Protein AF-A0A535FUL0-F1 (afdb_monomer)

Foldseek 3Di:
DQQLLVQQQVVLVVVLVVCLQPPDLVVLVVVQVVSQVVVLCCCCCPVVVVPDDPVVQCVQFQCDQAPVRDGAGHDQNRGRDGSNVRHRDHDDAPPVGDPDPVPDPDDDPPPPPPPPPPPDRHPSPDPPDLLVVLLVSCCRPVNQAAPPVRDHDPSVQWDWDFQDDVVNVGDSHNVRIGIHGPVRLVPDPCRPDDDDD

Solvent-accessible surface area (backbone atoms only — not comparable to full-atom values): 12040 Å² total; per-residue (Å²): 110,64,66,54,46,53,46,51,32,52,53,42,52,49,53,37,58,71,49,20,61,52,96,46,68,69,59,33,49,53,49,38,52,50,53,50,49,53,51,48,52,43,48,42,48,71,73,48,67,58,76,64,54,72,65,62,51,40,66,71,27,39,67,36,59,46,101,84,67,46,71,35,52,29,57,76,88,49,59,63,66,53,38,70,75,55,72,75,43,83,78,77,79,53,95,86,54,76,76,59,83,88,73,52,97,81,67,80,80,75,76,67,76,76,71,68,80,63,92,86,78,83,58,87,69,64,94,63,52,59,49,59,58,28,44,53,51,45,41,54,70,68,41,46,39,21,72,80,82,65,47,78,56,57,70,85,58,46,44,71,43,59,74,50,48,63,91,81,67,36,60,62,43,60,91,31,44,44,42,24,34,62,76,62,43,64,72,40,94,73,49,90,69,70,81,84,127

Nearest PDB structures (foldseek):
  4h9d-assembly1_A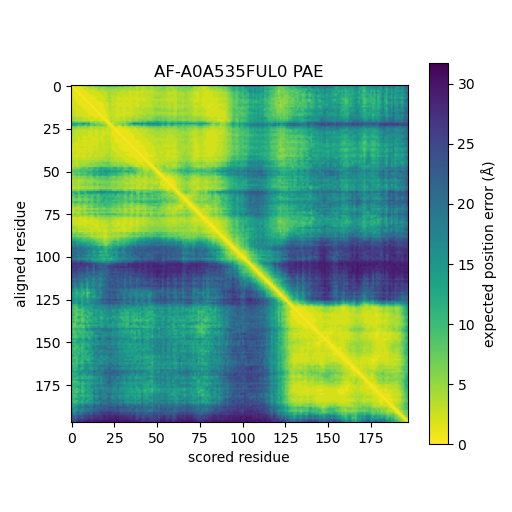  TM=7.218E-01  e=9.445E-03  Geobacter metallireducens GS-15
  4h9d-assembly1_C  TM=7.599E-01  e=3.322E-02  Geobacter metallireducens GS-15
  4h9d-assembly1_B  TM=7.088E-01  e=4.012E-02  Geobacter metallireducens GS-15
  8d2q-assembly1_A  TM=7.666E-01  e=2.058E-01  Acidothermus cellulolyticus 11B
  6ghc-assembly1_A  TM=4.879E-01  e=2.009E-02  Escherichia coli K-12

Radius of gyration: 22.96 Å; Cα contacts (8 Å, |Δi|>4): 201; chains: 1; bounding box: 55×32×66 Å

Secondary structure (DSSP, 8-state):
-HHHHHHHHHHHHHHHHHGGGS--HHHHHHHHHHHHHHHHHHIIIIISTTTS-HHHHHHHHTSEE-TTS-EE-EETTEE---GGGSPP-PPPPPTT----TTSSTT----------S-S----SS----HHHHHHHHHHHHH-SB-TTT--B--TTTEEEEESS-TTTT--SSGGGEEEEEHHHHHTSTTTT-----

Sequence (197 aa):
MVNKLQAVNRVIRGWARYYQYVQSSWVRQKLDHWTYEAFWKWLHRKKHGGYVGKKELYDKYLTQRNHRGMKTLGYGQVFLARMNDISFKQYYSPKGGIPNPYLTDDVDLTITEENPIAQETWNGTSAQNKYAIARQDLLVRLGPICQMCKQTFLPEQLQAHHIQSQKEGGKHGTSNLQLLCHACHTTTENYGTSRKI

pLDDT: mean 80.12, std 11.58, range [43.94, 94.38]

Structure (mmCIF, N/CA/C/O backbone):
data_AF-A0A535FUL0-F1
#
_entry.id   AF-A0A535FUL0-F1
#
loop_
_atom_site.group_PDB
_atom_site.id
_atom_site.type_symbol
_atom_site.label_atom_id
_atom_site.label_alt_id
_atom_site.label_comp_id
_atom_site.label_asym_id
_atom_site.label_entity_id
_atom_site.label_seq_id
_atom_site.pdbx_PDB_ins_code
_atom_site.Cartn_x
_atom_site.Cartn_y
_atom_site.Cartn_z
_atom_site.occupancy
_atom_site.B_iso_or_equiv
_atom_site.auth_seq_id
_atom_site.auth_comp_id
_atom_site.auth_asym_id
_atom_site.auth_atom_id
_atom_site.pdbx_PDB_model_num
ATOM 1 N N . MET A 1 1 ? -2.961 5.906 7.549 1.00 73.50 1 MET A N 1
ATOM 2 C CA . MET A 1 1 ? -1.573 5.384 7.448 1.00 73.50 1 MET A CA 1
ATOM 3 C C . MET A 1 1 ? -1.419 4.569 6.181 1.00 73.50 1 MET A C 1
ATOM 5 O O . MET A 1 1 ? -0.681 4.991 5.302 1.00 73.50 1 MET A O 1
ATOM 9 N N . VAL A 1 2 ? -2.169 3.468 6.080 1.00 78.44 2 VAL A N 1
ATOM 10 C CA . VAL A 1 2 ? -2.186 2.541 4.941 1.00 78.44 2 VAL A CA 1
ATOM 11 C C . VAL A 1 2 ? -2.360 3.266 3.604 1.00 78.44 2 VAL A C 1
ATOM 13 O O . VAL A 1 2 ? -1.516 3.112 2.734 1.00 78.44 2 VAL A O 1
ATOM 16 N N . ASN A 1 3 ? -3.360 4.141 3.474 1.00 77.44 3 ASN A N 1
ATOM 17 C CA . ASN A 1 3 ? -3.662 4.814 2.198 1.00 77.44 3 ASN A CA 1
ATOM 18 C C . ASN A 1 3 ? -2.509 5.664 1.684 1.00 77.44 3 ASN A C 1
ATOM 20 O O . ASN A 1 3 ? -2.198 5.634 0.502 1.00 77.44 3 ASN A O 1
ATOM 24 N N . LYS A 1 4 ? -1.844 6.404 2.580 1.00 82.88 4 LYS A N 1
ATOM 25 C CA . LYS A 1 4 ? -0.680 7.206 2.197 1.00 82.88 4 LYS A CA 1
ATOM 26 C C . LYS A 1 4 ? 0.463 6.319 1.729 1.00 82.88 4 LYS A C 1
ATOM 28 O O . LYS A 1 4 ? 1.109 6.640 0.741 1.00 82.88 4 LYS A O 1
ATOM 33 N N . LEU A 1 5 ? 0.680 5.199 2.411 1.00 85.00 5 LEU A N 1
ATOM 34 C CA . LEU A 1 5 ? 1.713 4.241 2.046 1.00 85.00 5 LEU A CA 1
ATOM 35 C C . LEU A 1 5 ? 1.394 3.571 0.695 1.00 85.00 5 LEU A C 1
ATOM 37 O O . LEU A 1 5 ? 2.258 3.493 -0.170 1.00 85.00 5 LEU A O 1
ATOM 41 N N . GLN A 1 6 ? 0.140 3.175 0.461 1.00 84.06 6 GLN A N 1
ATOM 42 C CA . GLN A 1 6 ? -0.320 2.636 -0.823 1.00 84.06 6 GLN A CA 1
ATOM 43 C C . GLN A 1 6 ? -0.219 3.660 -1.961 1.00 84.06 6 GLN A C 1
ATOM 45 O O . GLN A 1 6 ? 0.245 3.307 -3.043 1.00 84.06 6 GLN A O 1
ATOM 50 N N . ALA A 1 7 ? -0.607 4.916 -1.725 1.00 84.38 7 ALA A N 1
ATOM 51 C CA . ALA A 1 7 ? -0.519 5.988 -2.714 1.00 84.38 7 ALA A CA 1
ATOM 52 C C . ALA A 1 7 ? 0.936 6.238 -3.130 1.00 84.38 7 ALA A C 1
ATOM 54 O O . ALA A 1 7 ? 1.252 6.204 -4.316 1.00 84.38 7 ALA A O 1
ATOM 55 N N . VAL A 1 8 ? 1.839 6.384 -2.155 1.00 88.75 8 VAL A N 1
ATOM 56 C CA . VAL A 1 8 ? 3.277 6.541 -2.415 1.00 88.75 8 VAL A CA 1
ATOM 57 C C . VAL A 1 8 ? 3.837 5.319 -3.149 1.00 88.75 8 VAL A C 1
ATOM 59 O O . VAL A 1 8 ? 4.540 5.470 -4.143 1.00 88.75 8 VAL A O 1
ATOM 62 N N . ASN A 1 9 ? 3.460 4.103 -2.743 1.00 89.88 9 ASN A N 1
ATOM 63 C CA . ASN A 1 9 ? 3.894 2.878 -3.415 1.00 89.88 9 ASN A CA 1
ATOM 64 C C . ASN A 1 9 ? 3.464 2.799 -4.882 1.00 89.88 9 ASN A C 1
ATOM 66 O O . ASN A 1 9 ? 4.213 2.259 -5.694 1.00 89.88 9 ASN A O 1
ATOM 70 N N . ARG A 1 10 ? 2.269 3.290 -5.234 1.00 87.69 10 ARG A N 1
ATOM 71 C CA . ARG A 1 10 ? 1.808 3.327 -6.632 1.00 87.69 10 ARG A CA 1
ATOM 72 C C . ARG A 1 10 ? 2.711 4.227 -7.472 1.00 87.69 10 ARG A C 1
ATOM 74 O O . ARG A 1 10 ? 3.183 3.783 -8.514 1.00 87.69 10 ARG A O 1
ATOM 81 N N . VAL A 1 11 ? 3.020 5.425 -6.974 1.00 88.56 11 VAL A N 1
ATOM 82 C CA . VAL A 1 11 ? 3.918 6.377 -7.649 1.00 88.56 11 VAL A CA 1
ATOM 83 C C . VAL A 1 11 ? 5.317 5.787 -7.804 1.00 88.56 11 VAL A C 1
ATOM 85 O O . VAL A 1 11 ? 5.839 5.740 -8.913 1.00 88.56 11 VAL A O 1
ATOM 88 N N . ILE A 1 12 ? 5.892 5.252 -6.721 1.00 90.25 12 ILE A N 1
ATOM 89 C CA . ILE A 1 12 ? 7.226 4.632 -6.730 1.00 90.25 12 ILE A CA 1
ATOM 90 C C . ILE A 1 12 ? 7.295 3.492 -7.752 1.00 90.25 12 ILE A C 1
ATOM 92 O O . ILE A 1 12 ? 8.234 3.426 -8.542 1.00 90.25 12 ILE A O 1
ATOM 96 N N . ARG A 1 13 ? 6.295 2.601 -7.767 1.00 89.12 13 ARG A N 1
ATOM 97 C CA . ARG A 1 13 ? 6.248 1.472 -8.707 1.00 89.12 13 ARG A CA 1
ATOM 98 C C . ARG A 1 13 ? 6.057 1.924 -10.150 1.00 89.12 13 ARG A C 1
ATOM 100 O O . ARG A 1 13 ? 6.673 1.331 -11.028 1.00 89.12 13 ARG A O 1
ATOM 107 N N . GLY A 1 14 ? 5.234 2.944 -10.390 1.00 88.06 14 GLY A N 1
ATOM 108 C CA . GLY A 1 14 ? 5.045 3.530 -11.717 1.00 88.06 14 GLY A CA 1
ATOM 109 C C . GLY A 1 14 ? 6.353 4.097 -12.262 1.00 88.06 14 GLY A C 1
ATOM 110 O O . GLY A 1 14 ? 6.813 3.672 -13.318 1.00 88.06 14 GLY A O 1
ATOM 111 N N . TRP A 1 15 ? 7.013 4.956 -11.484 1.00 88.94 15 TRP A N 1
ATOM 112 C CA . TRP A 1 15 ? 8.299 5.557 -11.850 1.00 88.94 15 TRP A CA 1
ATOM 113 C C . TRP A 1 15 ? 9.394 4.513 -12.072 1.00 88.94 15 TRP A C 1
ATOM 115 O O . TRP A 1 15 ? 10.102 4.557 -13.074 1.00 88.94 15 TRP A O 1
ATOM 125 N N . ALA A 1 16 ? 9.511 3.533 -11.177 1.00 89.25 16 ALA A N 1
ATOM 126 C CA . ALA A 1 16 ? 10.513 2.482 -11.307 1.00 89.25 16 ALA A CA 1
ATOM 127 C C . ALA A 1 16 ? 10.271 1.558 -12.514 1.00 89.25 16 ALA A C 1
ATOM 129 O O . ALA A 1 16 ? 11.237 1.049 -13.075 1.00 89.25 16 ALA A O 1
ATOM 130 N N . ARG A 1 17 ? 9.012 1.346 -12.927 1.00 88.69 17 ARG A N 1
ATOM 131 C CA . ARG A 1 17 ? 8.673 0.597 -14.150 1.00 88.69 17 ARG A CA 1
ATOM 132 C C . ARG A 1 17 ? 8.915 1.414 -15.413 1.00 88.69 17 ARG A C 1
ATOM 134 O O . ARG A 1 17 ? 9.436 0.869 -16.376 1.00 88.69 17 ARG A O 1
ATOM 141 N N . TYR A 1 18 ? 8.569 2.698 -15.403 1.00 88.31 18 TYR A N 1
ATOM 142 C CA . TYR A 1 18 ? 8.810 3.594 -16.532 1.00 88.31 18 TYR A CA 1
ATOM 143 C C . TYR A 1 18 ? 10.311 3.696 -16.840 1.00 88.31 18 TYR A C 1
ATOM 145 O O . TYR A 1 18 ? 10.745 3.420 -17.954 1.00 88.31 18 TYR A O 1
ATOM 153 N N . TYR A 1 19 ? 11.130 3.949 -15.815 1.00 87.31 19 TYR A N 1
ATOM 154 C CA . TYR A 1 19 ? 12.588 4.021 -15.941 1.00 87.31 19 TYR A CA 1
ATOM 155 C C . TYR A 1 19 ? 13.297 2.658 -15.822 1.00 87.31 19 TYR A C 1
ATOM 157 O O . TYR A 1 19 ? 14.504 2.616 -15.593 1.00 87.31 19 TYR A O 1
ATOM 165 N N . GLN A 1 20 ? 12.596 1.525 -15.980 1.00 87.88 20 GLN A N 1
ATOM 166 C CA . GLN A 1 20 ? 13.221 0.197 -15.836 1.00 87.88 20 GLN A CA 1
ATOM 167 C C . GLN A 1 20 ? 14.290 -0.088 -16.903 1.00 87.88 20 GLN A C 1
ATOM 169 O O . GLN A 1 20 ? 15.180 -0.899 -16.654 1.00 87.88 20 GLN A O 1
ATOM 174 N N . TYR A 1 21 ? 14.194 0.578 -18.060 1.00 86.31 21 TYR A N 1
ATOM 175 C CA . TYR A 1 21 ? 15.107 0.432 -19.198 1.00 86.31 21 TYR A CA 1
ATOM 176 C C . TYR A 1 21 ? 16.290 1.403 -19.179 1.00 86.31 21 TYR A C 1
ATOM 178 O O . TYR A 1 21 ? 17.174 1.322 -20.028 1.00 86.31 21 TYR A O 1
ATOM 186 N N . VAL A 1 22 ? 16.330 2.314 -18.204 1.00 83.69 22 VAL A N 1
ATOM 187 C CA . VAL A 1 22 ? 17.408 3.293 -18.052 1.00 83.69 22 VAL A CA 1
ATOM 188 C C . VAL A 1 22 ? 18.365 2.819 -16.961 1.00 83.69 22 VAL A C 1
ATOM 190 O O . VAL A 1 22 ? 17.950 2.460 -15.856 1.00 83.69 22 VAL A O 1
ATOM 193 N N . GLN A 1 23 ? 19.666 2.805 -17.256 1.00 71.31 23 GLN A N 1
ATOM 194 C CA . GLN A 1 23 ? 20.688 2.429 -16.282 1.00 71.31 23 GLN A CA 1
ATOM 195 C C . GLN A 1 23 ? 20.887 3.571 -15.274 1.00 71.31 23 GLN A C 1
ATOM 197 O O . GLN A 1 23 ? 21.695 4.471 -15.477 1.00 71.31 23 GLN A O 1
ATOM 202 N N . SER A 1 24 ? 20.126 3.549 -14.177 1.00 78.94 24 SER A N 1
ATOM 203 C CA . SER A 1 24 ? 20.098 4.645 -13.194 1.00 78.94 24 SER A CA 1
ATOM 204 C C . SER A 1 24 ? 20.105 4.168 -11.734 1.00 78.94 24 SER A C 1
ATOM 206 O O . SER A 1 24 ? 19.432 4.751 -10.881 1.00 78.94 24 SER A O 1
ATOM 208 N N . SER A 1 25 ? 20.842 3.097 -11.416 1.00 82.38 25 SER A N 1
ATOM 209 C CA . SER A 1 25 ? 20.851 2.471 -10.078 1.00 82.38 25 SER A CA 1
ATOM 210 C C . SER A 1 25 ? 21.171 3.456 -8.944 1.00 82.38 25 SER A C 1
ATOM 212 O O . SER A 1 25 ? 20.427 3.528 -7.967 1.00 82.38 25 SER A O 1
ATOM 214 N N . TRP A 1 26 ? 22.210 4.281 -9.100 1.00 87.75 26 TRP A N 1
ATOM 215 C CA . TRP A 1 26 ? 22.577 5.314 -8.121 1.00 87.75 26 TRP A CA 1
ATOM 216 C C . TRP A 1 26 ? 21.458 6.352 -7.922 1.00 87.75 26 TRP A C 1
ATOM 218 O O . TRP A 1 26 ? 21.120 6.689 -6.784 1.00 87.75 26 TRP A O 1
ATOM 228 N N . VAL A 1 27 ? 20.830 6.823 -9.008 1.00 89.75 27 VAL A N 1
ATOM 229 C CA . VAL A 1 27 ? 19.701 7.768 -8.932 1.00 89.75 27 VAL A CA 1
ATOM 230 C C . VAL A 1 27 ? 18.535 7.133 -8.183 1.00 89.75 27 VAL A C 1
ATOM 232 O O . VAL A 1 27 ? 17.946 7.766 -7.311 1.00 89.75 27 VAL A O 1
ATOM 235 N N . ARG A 1 28 ? 18.231 5.862 -8.468 1.00 88.88 28 ARG A N 1
ATOM 236 C CA . ARG A 1 28 ? 17.153 5.112 -7.805 1.00 88.88 28 ARG A CA 1
ATOM 237 C C . ARG A 1 28 ? 17.419 4.954 -6.311 1.00 88.88 28 ARG A C 1
ATOM 239 O O . ARG A 1 28 ? 16.512 5.182 -5.521 1.00 88.88 28 ARG A O 1
ATOM 246 N N . GLN A 1 29 ? 18.657 4.671 -5.909 1.00 89.44 29 GLN A N 1
ATOM 247 C CA . GLN A 1 29 ? 19.034 4.616 -4.495 1.00 89.44 29 GLN A CA 1
ATOM 248 C C . GLN A 1 29 ? 18.899 5.985 -3.806 1.00 89.44 29 GLN A C 1
ATOM 250 O O . GLN A 1 29 ? 18.390 6.072 -2.687 1.00 89.44 29 GLN A O 1
ATOM 255 N N . LYS A 1 3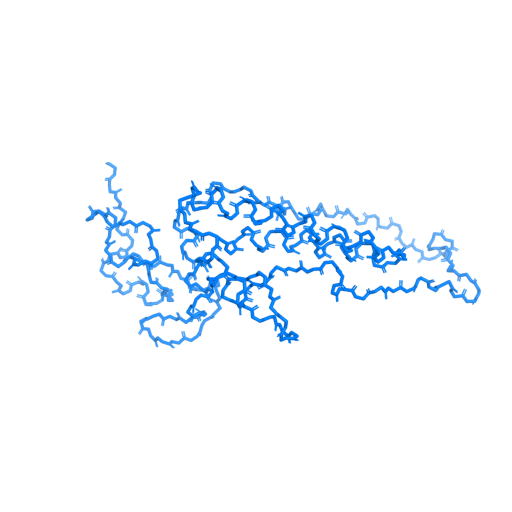0 ? 19.302 7.070 -4.482 1.00 92.06 30 LYS A N 1
ATOM 256 C CA . LYS A 1 30 ? 19.143 8.441 -3.974 1.00 92.06 30 LYS A CA 1
ATOM 257 C C . LYS A 1 30 ? 17.666 8.816 -3.811 1.00 92.06 30 LYS A C 1
ATOM 259 O O . LYS A 1 30 ? 17.293 9.396 -2.791 1.00 92.06 30 LYS A O 1
ATOM 264 N N . LEU A 1 31 ? 16.823 8.453 -4.779 1.00 91.12 31 LEU A N 1
ATOM 265 C CA . LEU A 1 31 ? 15.371 8.635 -4.711 1.00 91.12 31 LEU A CA 1
ATOM 266 C C . LEU A 1 31 ? 14.746 7.794 -3.593 1.00 91.12 31 LEU A C 1
ATOM 268 O O . LEU A 1 31 ? 13.895 8.295 -2.861 1.00 91.12 31 LEU A O 1
ATOM 272 N N . ASP A 1 32 ? 15.196 6.556 -3.392 1.00 91.12 32 ASP A N 1
ATOM 273 C CA . ASP A 1 32 ? 14.741 5.709 -2.284 1.00 91.12 32 ASP A CA 1
ATOM 274 C C . ASP A 1 32 ? 15.059 6.336 -0.920 1.00 91.12 32 ASP A C 1
ATOM 276 O O . ASP A 1 32 ? 14.199 6.379 -0.040 1.00 91.12 32 ASP A O 1
ATOM 280 N N . HIS A 1 33 ? 16.256 6.906 -0.753 1.00 91.12 33 HIS A N 1
ATOM 281 C CA . HIS A 1 33 ? 16.603 7.655 0.457 1.00 91.12 33 HIS A CA 1
ATOM 282 C C . HIS A 1 33 ? 15.683 8.870 0.660 1.00 91.12 33 HIS A C 1
ATOM 284 O O . HIS A 1 33 ? 15.145 9.085 1.748 1.00 91.12 33 HIS A O 1
ATOM 290 N N . TRP A 1 34 ? 15.457 9.654 -0.397 1.00 93.06 34 TRP A N 1
ATOM 291 C CA . TRP A 1 34 ? 14.610 10.848 -0.344 1.00 93.06 34 TRP A CA 1
ATOM 292 C C . TRP A 1 34 ? 13.145 10.530 -0.031 1.00 93.06 34 TRP A C 1
ATOM 294 O O . TRP A 1 34 ? 12.530 11.186 0.813 1.00 93.06 34 TRP A O 1
ATOM 304 N N . THR A 1 35 ? 12.584 9.506 -0.675 1.00 91.44 35 THR A N 1
ATOM 305 C CA . THR A 1 35 ? 11.207 9.057 -0.427 1.00 91.44 35 THR A CA 1
ATOM 306 C C . THR A 1 35 ? 11.043 8.536 0.997 1.00 91.44 35 THR A C 1
ATOM 308 O O . THR A 1 35 ? 10.065 8.886 1.664 1.00 91.44 35 THR A O 1
ATOM 311 N N . TYR A 1 36 ? 12.021 7.777 1.499 1.00 91.12 36 TYR A N 1
ATOM 312 C CA . TYR A 1 36 ? 12.052 7.320 2.883 1.00 91.12 36 TYR A CA 1
ATOM 313 C C . TYR A 1 36 ? 12.057 8.493 3.871 1.00 91.12 36 TYR A C 1
ATOM 315 O O . TYR A 1 36 ? 11.210 8.548 4.766 1.00 91.12 36 TYR A O 1
ATOM 323 N N . GLU A 1 37 ? 12.956 9.465 3.693 1.00 90.75 37 GLU A N 1
ATOM 324 C CA . GLU A 1 37 ? 13.021 10.640 4.564 1.00 90.75 37 GLU A CA 1
ATOM 325 C C . GLU A 1 37 ? 11.733 11.462 4.536 1.00 90.75 37 GLU A C 1
ATOM 327 O O . GLU A 1 37 ? 11.248 11.894 5.585 1.00 90.75 37 GLU A O 1
ATOM 332 N N . ALA A 1 38 ? 11.176 11.698 3.346 1.00 90.50 38 ALA A N 1
ATOM 333 C CA . ALA A 1 38 ? 9.939 12.450 3.188 1.00 90.50 38 ALA A CA 1
ATOM 334 C C . ALA A 1 38 ? 8.785 11.755 3.924 1.00 90.50 38 ALA A C 1
ATOM 336 O O . ALA A 1 38 ? 8.044 12.396 4.679 1.00 90.50 38 ALA A O 1
ATOM 337 N N . PHE A 1 39 ? 8.674 10.431 3.773 1.00 89.69 39 PHE A N 1
ATOM 338 C CA . PHE A 1 39 ? 7.656 9.643 4.457 1.00 89.69 39 PHE A CA 1
ATOM 339 C C . PHE A 1 39 ? 7.864 9.637 5.975 1.00 89.69 39 PHE A C 1
ATOM 341 O O . PHE A 1 39 ? 6.899 9.780 6.728 1.00 89.69 39 PHE A O 1
ATOM 348 N N . TRP A 1 40 ? 9.110 9.542 6.441 1.00 88.88 40 TRP A N 1
ATOM 349 C CA . TRP A 1 40 ? 9.452 9.581 7.862 1.00 88.88 40 TRP A CA 1
ATOM 350 C C . TRP A 1 40 ? 9.141 10.939 8.504 1.00 88.88 40 TRP A C 1
ATOM 352 O O . TRP A 1 40 ? 8.518 11.003 9.567 1.00 88.88 40 TRP A O 1
ATOM 362 N N . LYS A 1 41 ? 9.498 12.044 7.835 1.00 89.44 41 LYS A N 1
ATOM 363 C CA . LYS A 1 41 ? 9.167 13.412 8.269 1.00 89.44 41 LYS A CA 1
ATOM 364 C C . LYS A 1 41 ? 7.653 13.604 8.354 1.00 89.44 41 LYS A C 1
ATOM 366 O O . LYS A 1 41 ? 7.165 14.147 9.347 1.00 89.44 41 LYS A O 1
ATOM 371 N N . TRP A 1 42 ? 6.905 13.124 7.358 1.00 89.19 42 TRP A N 1
ATOM 372 C CA . TRP A 1 42 ? 5.442 13.136 7.387 1.00 89.19 42 TRP A CA 1
ATOM 373 C C . TRP A 1 42 ? 4.884 12.304 8.553 1.00 89.19 42 TRP A C 1
ATOM 375 O O . TRP A 1 42 ? 4.025 12.785 9.296 1.00 89.19 42 TRP A O 1
ATOM 385 N N . LEU A 1 43 ? 5.393 11.086 8.749 1.00 87.38 43 LEU A N 1
ATOM 386 C CA . LEU A 1 43 ? 4.960 10.178 9.809 1.00 87.38 43 LEU A CA 1
ATOM 387 C C . LEU A 1 43 ? 5.135 10.815 11.191 1.00 87.38 43 LEU A C 1
ATOM 389 O O . LEU A 1 43 ? 4.192 10.850 11.978 1.00 87.38 43 LEU A O 1
ATOM 393 N N . HIS A 1 44 ? 6.318 11.360 11.465 1.00 85.81 44 HIS A N 1
ATOM 394 C CA . HIS A 1 44 ? 6.626 11.993 12.741 1.00 85.81 44 HIS A CA 1
ATOM 395 C C . HIS A 1 44 ? 5.812 13.276 12.950 1.00 85.81 44 HIS A C 1
ATOM 397 O O . HIS A 1 44 ? 5.117 13.419 13.951 1.00 85.81 44 HIS A O 1
ATOM 403 N N . ARG A 1 45 ? 5.874 14.217 11.997 1.00 84.88 45 ARG A N 1
ATOM 404 C CA . ARG A 1 45 ? 5.325 15.570 12.182 1.00 84.88 45 ARG A CA 1
ATOM 405 C C . ARG A 1 45 ? 3.817 15.644 11.973 1.00 84.88 45 ARG A C 1
ATOM 407 O O . ARG A 1 45 ? 3.129 16.290 12.748 1.00 84.88 45 ARG A O 1
ATOM 414 N N . LYS A 1 46 ? 3.292 15.026 10.911 1.00 80.62 46 LYS A N 1
ATOM 415 C CA . LYS A 1 46 ? 1.887 15.205 10.509 1.00 80.62 46 LYS A CA 1
ATOM 416 C C . LYS A 1 46 ? 0.957 14.159 11.108 1.00 80.62 46 LYS A C 1
ATOM 418 O O . LYS A 1 46 ? -0.169 14.501 11.439 1.00 80.62 46 LYS A O 1
ATOM 423 N N . LYS A 1 47 ? 1.386 12.900 11.240 1.00 79.75 47 LYS A N 1
ATOM 424 C CA . LYS A 1 47 ? 0.518 11.848 11.799 1.00 79.75 47 LYS A CA 1
ATOM 425 C C . LYS A 1 47 ? 0.503 11.859 13.327 1.00 79.75 47 LYS A C 1
ATOM 427 O O . LYS A 1 47 ? -0.562 11.723 13.913 1.00 79.75 47 LYS A O 1
ATOM 432 N N . HIS A 1 48 ? 1.674 11.995 13.944 1.00 80.69 48 HIS A N 1
ATOM 433 C CA . HIS A 1 48 ? 1.847 11.891 15.400 1.00 80.69 48 HIS A CA 1
ATOM 434 C C . HIS A 1 48 ? 2.100 13.239 16.086 1.00 80.69 48 HIS A C 1
ATOM 436 O O . HIS A 1 48 ? 2.455 13.278 17.259 1.00 80.69 48 HIS A O 1
ATOM 442 N N . GLY A 1 49 ? 1.960 14.349 15.353 1.00 77.69 49 GLY A N 1
ATOM 443 C CA . GLY A 1 49 ? 2.113 15.708 15.885 1.00 77.69 49 GLY A CA 1
ATOM 444 C C . GLY A 1 49 ? 3.517 16.057 16.389 1.00 77.69 49 GLY A C 1
ATOM 445 O O . GLY A 1 49 ? 3.710 17.129 16.942 1.00 77.69 49 GLY A O 1
ATOM 446 N N . GLY A 1 50 ? 4.506 15.177 16.205 1.00 77.19 50 GLY A N 1
ATOM 447 C CA . GLY A 1 50 ? 5.858 15.338 16.737 1.00 77.19 50 GLY A CA 1
ATOM 448 C C . GLY A 1 50 ? 6.023 15.032 18.228 1.00 77.19 50 GLY A C 1
ATOM 449 O O . GLY A 1 50 ? 7.132 15.178 18.727 1.00 77.19 50 GLY A O 1
ATOM 450 N N . TYR A 1 51 ? 4.967 14.585 18.912 1.00 77.06 51 TYR A N 1
ATOM 451 C CA . TYR A 1 51 ? 4.996 14.274 20.348 1.00 77.06 51 TYR A CA 1
ATOM 452 C C . TYR A 1 51 ? 5.535 12.872 20.648 1.00 77.06 51 TYR A C 1
ATOM 454 O O . TYR A 1 51 ? 6.057 12.618 21.728 1.00 77.06 51 TYR A O 1
ATOM 462 N N . VAL A 1 52 ? 5.409 11.952 19.688 1.00 81.25 52 VAL A N 1
ATOM 463 C CA . VAL A 1 52 ? 5.837 10.557 19.846 1.00 81.25 52 VAL A CA 1
ATOM 464 C C . VAL A 1 52 ? 7.337 10.438 19.586 1.00 81.25 52 VAL A C 1
ATOM 466 O O . VAL A 1 52 ? 7.836 10.891 18.553 1.00 81.25 52 VAL A O 1
ATOM 469 N N . GLY A 1 53 ? 8.055 9.787 20.504 1.00 83.12 53 GLY A N 1
ATOM 470 C CA . GLY A 1 53 ? 9.499 9.594 20.407 1.00 83.12 53 GLY A CA 1
ATOM 471 C C . GLY A 1 53 ? 9.911 8.813 19.154 1.00 83.12 53 GLY A C 1
ATOM 472 O O . GLY A 1 53 ? 9.268 7.843 18.750 1.00 83.12 53 GLY A O 1
ATOM 473 N N . LYS A 1 54 ? 11.041 9.196 18.540 1.00 81.38 54 LYS A N 1
ATOM 474 C CA . LYS A 1 54 ? 11.556 8.544 17.318 1.00 81.38 54 LYS A CA 1
ATOM 475 C C . LYS A 1 54 ? 11.774 7.036 17.489 1.00 81.38 54 LYS A C 1
ATOM 477 O O . LYS A 1 54 ? 11.536 6.295 16.541 1.00 81.38 54 LYS A O 1
ATOM 482 N N . LYS A 1 55 ? 12.202 6.595 18.680 1.00 84.38 55 LYS A N 1
ATOM 483 C CA . LYS A 1 55 ? 12.419 5.178 19.014 1.00 84.38 55 LYS A CA 1
ATOM 484 C C . LYS A 1 55 ? 11.110 4.387 18.997 1.00 84.38 55 LYS A C 1
ATOM 486 O O . LYS A 1 55 ? 11.027 3.369 18.329 1.00 84.38 55 LYS A O 1
ATOM 491 N N . GLU A 1 56 ? 10.059 4.917 19.616 1.00 83.62 56 GLU A N 1
ATOM 492 C CA . GLU A 1 56 ? 8.736 4.284 19.622 1.00 83.62 56 GLU A CA 1
ATOM 493 C C . GLU A 1 56 ? 8.150 4.175 18.202 1.00 83.62 56 GLU A C 1
ATOM 495 O O . GLU A 1 56 ? 7.590 3.150 17.812 1.00 83.62 56 GLU A O 1
ATOM 500 N N . LEU A 1 57 ? 8.336 5.211 17.376 1.00 83.81 57 LEU A N 1
ATOM 501 C CA . LEU A 1 57 ? 7.954 5.155 15.962 1.00 83.81 57 LEU A CA 1
ATOM 502 C C . LEU A 1 57 ? 8.768 4.122 15.182 1.00 83.81 57 LEU A C 1
ATOM 504 O O . LEU A 1 57 ? 8.221 3.437 14.316 1.00 83.81 57 LEU A O 1
ATOM 508 N N . TYR A 1 58 ? 10.061 4.010 15.475 1.00 84.81 58 TYR A N 1
ATOM 509 C CA . TYR A 1 58 ? 10.934 3.026 14.851 1.00 84.81 58 TYR A CA 1
ATOM 510 C C . TYR A 1 58 ? 10.468 1.606 15.179 1.00 84.81 58 TYR A C 1
ATOM 512 O O . TYR A 1 58 ? 10.242 0.810 14.268 1.00 84.81 58 TYR A O 1
ATOM 520 N N . ASP A 1 59 ? 10.215 1.324 16.455 1.00 82.44 59 ASP A N 1
ATOM 521 C CA . ASP A 1 59 ? 9.781 0.007 16.920 1.00 82.44 59 ASP A CA 1
ATOM 522 C C . ASP A 1 59 ? 8.411 -0.376 16.348 1.00 82.44 59 ASP A C 1
ATOM 524 O O . ASP A 1 59 ? 8.173 -1.532 15.998 1.00 82.44 59 ASP A O 1
ATOM 528 N N . LYS A 1 60 ? 7.526 0.607 16.158 1.00 82.19 60 LYS A N 1
ATOM 529 C CA . LYS A 1 60 ? 6.179 0.388 15.624 1.00 82.19 60 LYS A CA 1
ATOM 530 C C . LYS A 1 60 ? 6.126 0.190 14.108 1.00 82.19 60 LYS A C 1
ATOM 532 O O . LYS A 1 60 ? 5.329 -0.619 13.637 1.00 82.19 60 LYS A O 1
ATOM 537 N N . TYR A 1 61 ? 6.906 0.952 13.336 1.00 82.62 61 TYR A N 1
ATOM 538 C CA . TYR A 1 61 ? 6.771 1.002 11.870 1.00 82.62 61 TYR A CA 1
ATOM 539 C C . TYR A 1 61 ? 7.979 0.455 11.099 1.00 82.62 61 TYR A C 1
ATOM 541 O O . TYR A 1 61 ? 7.812 0.086 9.940 1.00 82.62 61 TYR A O 1
ATOM 549 N N . LEU A 1 62 ? 9.180 0.404 11.686 1.00 78.88 62 LEU A N 1
ATOM 550 C CA . LEU A 1 62 ? 10.419 0.009 10.993 1.00 78.88 62 LEU A CA 1
ATOM 551 C C . LEU A 1 62 ? 10.892 -1.420 11.281 1.00 78.88 62 LEU A C 1
ATOM 553 O O . LEU A 1 62 ? 11.813 -1.918 10.636 1.00 78.88 62 LEU A O 1
ATOM 557 N N . THR A 1 63 ? 10.258 -2.094 12.232 1.00 66.56 63 THR A N 1
ATOM 558 C CA . THR A 1 63 ? 10.532 -3.495 12.590 1.00 66.56 63 THR A CA 1
ATOM 559 C C . THR A 1 63 ? 9.900 -4.497 11.624 1.00 66.56 63 THR A C 1
ATOM 561 O O . THR A 1 63 ? 10.135 -5.700 11.732 1.00 66.56 63 THR A O 1
ATOM 564 N N . GLN A 1 64 ? 9.129 -4.007 10.653 1.00 70.75 64 GLN A N 1
ATOM 565 C CA . GLN A 1 64 ? 8.370 -4.814 9.713 1.00 70.75 64 GLN A CA 1
ATOM 566 C C . GLN A 1 64 ? 9.307 -5.437 8.668 1.00 70.75 64 GLN A C 1
ATOM 568 O O . GLN A 1 64 ? 10.130 -4.747 8.062 1.00 70.75 64 GLN A O 1
ATOM 573 N N . ARG A 1 65 ? 9.198 -6.752 8.452 1.00 77.88 65 ARG A N 1
ATOM 574 C CA . ARG A 1 65 ? 9.976 -7.469 7.432 1.00 77.88 65 ARG A CA 1
ATOM 575 C C . ARG A 1 65 ? 9.174 -7.560 6.143 1.00 77.88 65 ARG A C 1
ATOM 577 O O . ARG A 1 65 ? 8.050 -8.046 6.162 1.00 77.88 65 ARG A O 1
ATOM 584 N N . ASN A 1 66 ? 9.751 -7.109 5.032 1.00 75.50 66 ASN A N 1
ATOM 585 C CA . ASN A 1 66 ? 9.141 -7.299 3.716 1.00 75.50 66 ASN A CA 1
ATOM 586 C C . ASN A 1 66 ? 9.147 -8.785 3.299 1.00 75.50 66 ASN A C 1
ATOM 588 O O . ASN A 1 66 ? 9.737 -9.632 3.966 1.00 75.50 66 ASN A O 1
ATOM 592 N N . HIS A 1 67 ? 8.571 -9.089 2.131 1.00 71.12 67 HIS A N 1
ATOM 593 C CA . HIS A 1 67 ? 8.590 -10.427 1.515 1.00 71.12 67 HIS A CA 1
ATOM 594 C C . HIS A 1 67 ? 10.004 -11.015 1.315 1.00 71.12 67 HIS A C 1
ATOM 596 O O . HIS A 1 67 ? 10.144 -12.214 1.118 1.00 71.12 67 HIS A O 1
ATOM 602 N N . ARG A 1 68 ? 11.055 -10.184 1.361 1.00 70.88 68 ARG A N 1
ATOM 603 C CA . ARG A 1 68 ? 12.472 -10.579 1.268 1.00 70.88 68 ARG A CA 1
ATOM 604 C C . ARG A 1 68 ? 13.151 -10.685 2.645 1.00 70.88 68 ARG A C 1
ATOM 606 O O . ARG A 1 68 ? 14.369 -10.783 2.721 1.00 70.88 68 ARG A O 1
ATOM 613 N N . GLY A 1 69 ? 12.398 -10.590 3.742 1.00 75.25 69 GLY A N 1
ATOM 614 C CA . GLY A 1 69 ? 12.913 -10.651 5.113 1.00 75.25 69 GLY A CA 1
ATOM 615 C C . GLY A 1 69 ? 13.654 -9.396 5.599 1.00 75.25 69 GLY A C 1
ATOM 616 O O . GLY A 1 69 ? 14.129 -9.383 6.736 1.00 75.25 69 GLY A O 1
ATOM 617 N N . MET A 1 70 ? 13.742 -8.337 4.789 1.00 76.31 70 MET A N 1
ATOM 618 C CA . MET A 1 70 ? 14.450 -7.099 5.122 1.00 76.31 70 MET A CA 1
ATOM 619 C C . MET A 1 70 ? 13.577 -6.163 5.958 1.00 76.31 70 MET A C 1
ATOM 621 O O . MET A 1 70 ? 12.404 -5.950 5.638 1.00 76.31 70 MET A O 1
ATOM 625 N N . LYS A 1 71 ? 14.176 -5.536 6.978 1.00 79.81 71 LYS A N 1
ATOM 626 C CA . LYS A 1 71 ? 13.530 -4.465 7.748 1.00 79.81 71 LYS A CA 1
ATOM 627 C C . LYS A 1 71 ? 13.213 -3.287 6.830 1.00 79.81 71 LYS A C 1
ATOM 629 O O . LYS A 1 71 ? 14.103 -2.711 6.199 1.00 79.81 71 LYS A O 1
ATOM 634 N N . THR A 1 72 ? 11.941 -2.930 6.754 1.00 82.31 72 THR A N 1
ATOM 635 C CA . THR A 1 72 ? 11.470 -1.789 5.978 1.00 82.31 72 THR A CA 1
ATOM 636 C C . THR A 1 72 ? 10.345 -1.079 6.711 1.00 82.31 72 THR A C 1
ATOM 638 O O . THR A 1 72 ? 9.713 -1.629 7.611 1.00 82.31 72 THR A O 1
ATOM 641 N N . LEU A 1 73 ? 10.084 0.161 6.306 1.00 85.44 73 LEU A N 1
ATOM 642 C CA . LEU A 1 73 ? 8.947 0.900 6.819 1.00 85.44 73 LEU A CA 1
ATOM 643 C C . LEU A 1 73 ? 7.665 0.221 6.337 1.00 85.44 73 LEU A C 1
ATOM 645 O O . LEU A 1 73 ? 7.442 0.089 5.135 1.00 85.44 73 LEU A O 1
ATOM 649 N N . GLY A 1 74 ? 6.811 -0.187 7.264 1.00 85.69 74 GLY A N 1
ATOM 650 C CA . GLY A 1 74 ? 5.555 -0.847 6.945 1.00 85.69 74 GLY A CA 1
ATOM 651 C C . GLY A 1 74 ? 4.490 -0.621 8.003 1.00 85.69 74 GLY A C 1
ATOM 652 O O . GLY A 1 74 ? 4.742 -0.103 9.092 1.00 85.69 74 GLY A O 1
ATOM 653 N N . TYR A 1 75 ? 3.264 -0.992 7.659 1.00 82.44 75 TYR A N 1
ATOM 654 C CA . TYR A 1 75 ? 2.165 -1.082 8.606 1.00 82.44 75 TYR A CA 1
ATOM 655 C C . TYR A 1 75 ? 1.232 -2.222 8.193 1.00 82.44 75 TYR A C 1
ATOM 657 O O . TYR A 1 75 ? 0.648 -2.185 7.105 1.00 82.44 75 TYR A O 1
ATOM 665 N N . GLY A 1 76 ? 1.107 -3.233 9.057 1.00 77.19 76 GLY A N 1
ATOM 666 C CA . GLY A 1 76 ? 0.443 -4.492 8.719 1.00 77.19 76 GLY A CA 1
ATOM 667 C C . GLY A 1 76 ? 1.122 -5.163 7.524 1.00 77.19 76 GLY A C 1
ATOM 668 O O . GLY A 1 76 ? 2.341 -5.285 7.498 1.00 77.19 76 GLY A O 1
ATOM 669 N N . GLN A 1 77 ? 0.346 -5.540 6.508 1.00 77.44 77 GLN A N 1
ATOM 670 C CA . GLN A 1 77 ? 0.857 -6.208 5.302 1.00 77.44 77 GLN A CA 1
ATOM 671 C C . GLN A 1 77 ? 1.382 -5.249 4.217 1.00 77.44 77 GLN A C 1
ATOM 673 O O . GLN A 1 77 ? 1.819 -5.687 3.153 1.00 77.44 77 GLN A O 1
ATOM 678 N N . VAL A 1 78 ? 1.324 -3.929 4.438 1.00 82.94 78 VAL A N 1
ATOM 679 C CA . VAL A 1 78 ? 1.736 -2.948 3.426 1.00 82.94 78 VAL A CA 1
ATOM 680 C C . VAL A 1 78 ? 3.082 -2.336 3.800 1.00 82.94 78 VAL A C 1
ATOM 682 O O . VAL A 1 78 ? 3.210 -1.632 4.803 1.00 82.94 78 VAL A O 1
ATOM 685 N N . PHE A 1 79 ? 4.075 -2.573 2.947 1.00 88.44 79 PHE A N 1
ATOM 686 C CA . PHE A 1 79 ? 5.451 -2.099 3.099 1.00 88.44 79 PHE A CA 1
ATOM 687 C C . PHE A 1 79 ? 5.774 -1.005 2.092 1.00 88.44 79 PHE A C 1
ATOM 689 O O . PHE A 1 79 ? 5.281 -1.053 0.963 1.00 88.44 79 PHE A O 1
ATOM 696 N N . LEU A 1 80 ? 6.599 -0.033 2.479 1.00 89.19 80 LEU A N 1
ATOM 697 C CA . LEU A 1 80 ? 7.094 1.005 1.583 1.00 89.19 80 LEU A CA 1
ATOM 698 C C . LEU A 1 80 ? 7.920 0.345 0.473 1.00 89.19 80 LEU A C 1
ATOM 700 O O . LEU A 1 80 ? 8.890 -0.366 0.746 1.00 89.19 80 LEU A O 1
ATOM 704 N N . ALA A 1 81 ? 7.493 0.550 -0.769 1.00 88.62 81 ALA A N 1
ATOM 705 C CA . ALA A 1 81 ? 8.182 0.061 -1.948 1.00 88.62 81 ALA A CA 1
ATOM 706 C C . ALA A 1 81 ? 9.493 0.828 -2.130 1.00 88.62 81 ALA A C 1
ATOM 708 O O . ALA A 1 81 ? 9.540 2.035 -1.901 1.00 88.62 81 ALA A O 1
ATOM 709 N N . ARG A 1 82 ? 10.535 0.130 -2.580 1.00 88.56 82 ARG A N 1
ATOM 710 C CA . ARG A 1 82 ? 11.789 0.744 -3.014 1.00 88.56 82 ARG A CA 1
ATOM 711 C C . ARG A 1 82 ? 11.877 0.652 -4.523 1.00 88.56 82 ARG A C 1
ATOM 713 O O . ARG A 1 82 ? 11.598 -0.400 -5.100 1.00 88.56 82 ARG A O 1
ATOM 720 N N . MET A 1 83 ? 12.269 1.739 -5.170 1.00 88.69 83 MET A N 1
ATOM 721 C CA . MET A 1 83 ? 12.553 1.745 -6.596 1.00 88.69 83 MET A CA 1
ATOM 722 C C . MET A 1 83 ? 13.631 0.720 -6.911 1.00 88.69 83 MET A C 1
ATOM 724 O O . MET A 1 83 ? 13.481 0.000 -7.890 1.00 88.69 83 MET A O 1
ATOM 728 N N . ASN A 1 84 ? 14.669 0.600 -6.082 1.00 86.62 84 ASN A N 1
ATOM 729 C CA . ASN A 1 84 ? 15.769 -0.333 -6.317 1.00 86.62 84 ASN A CA 1
ATOM 730 C C . ASN A 1 84 ? 15.365 -1.821 -6.238 1.00 86.62 84 ASN A C 1
ATOM 732 O O . ASN A 1 84 ? 16.120 -2.681 -6.677 1.00 86.62 84 ASN A O 1
ATOM 736 N N . ASP A 1 85 ? 14.176 -2.149 -5.715 1.00 85.69 85 ASP A N 1
ATOM 737 C CA . ASP A 1 85 ? 13.700 -3.538 -5.665 1.00 85.69 85 ASP A CA 1
ATOM 738 C C . ASP A 1 85 ? 13.264 -4.078 -7.036 1.00 85.69 85 ASP A C 1
ATOM 740 O O . ASP A 1 85 ? 13.208 -5.300 -7.215 1.00 85.69 85 ASP A O 1
ATOM 744 N N . ILE A 1 86 ? 12.928 -3.186 -7.974 1.00 86.56 86 ILE A N 1
ATOM 745 C CA . ILE A 1 86 ? 12.523 -3.526 -9.342 1.00 86.56 86 ILE A CA 1
ATOM 746 C C . ILE A 1 86 ? 13.782 -3.684 -10.194 1.00 86.56 86 ILE A C 1
ATOM 748 O O . ILE A 1 86 ? 14.582 -2.755 -10.304 1.00 86.56 86 ILE A O 1
ATOM 752 N N . SER A 1 87 ? 13.953 -4.848 -10.816 1.00 83.69 87 SER A N 1
ATOM 753 C CA . SER A 1 87 ? 15.123 -5.140 -11.643 1.00 83.69 87 SER A CA 1
ATOM 754 C C . SER A 1 87 ? 15.222 -4.190 -12.838 1.00 83.69 87 SER A C 1
ATOM 756 O O . SER A 1 87 ? 14.222 -3.785 -13.434 1.00 83.69 87 SER A O 1
ATOM 758 N N . PHE A 1 88 ? 16.453 -3.805 -13.162 1.00 84.56 88 PHE A N 1
ATOM 759 C CA . PHE A 1 88 ? 16.760 -3.135 -14.420 1.00 84.56 88 PHE A CA 1
ATOM 760 C C . PHE A 1 88 ? 16.601 -4.135 -15.569 1.00 84.56 88 PHE A C 1
ATOM 762 O O . PHE A 1 88 ? 16.967 -5.304 -15.428 1.00 84.56 88 PHE A O 1
ATOM 769 N N . LYS A 1 89 ? 16.066 -3.671 -16.698 1.00 83.31 89 LYS A N 1
ATOM 770 C CA . LYS A 1 89 ? 15.994 -4.439 -17.938 1.00 83.31 89 LYS A CA 1
ATOM 771 C C . LYS A 1 89 ? 16.811 -3.719 -18.991 1.00 83.31 89 LYS A C 1
ATOM 773 O O . LYS A 1 89 ? 16.532 -2.569 -19.300 1.00 83.31 89 LYS A O 1
ATOM 778 N N . GLN A 1 90 ? 17.801 -4.390 -19.559 1.00 79.19 90 GLN A N 1
ATOM 779 C CA . GLN A 1 90 ? 18.512 -3.820 -20.691 1.00 79.19 90 GLN A CA 1
ATOM 780 C C . GLN A 1 90 ? 17.576 -3.781 -21.898 1.00 79.19 90 GLN A C 1
ATOM 782 O O . GLN A 1 90 ? 16.910 -4.771 -22.205 1.00 79.19 90 GLN A O 1
ATOM 787 N N . TYR A 1 91 ? 17.517 -2.635 -22.572 1.00 75.06 91 TYR A N 1
ATOM 788 C CA . TYR A 1 91 ? 16.860 -2.560 -23.866 1.00 75.06 91 TYR A CA 1
ATOM 789 C C . TYR A 1 91 ? 17.732 -3.284 -24.893 1.00 75.06 91 TYR A C 1
ATOM 791 O O . TYR A 1 91 ? 18.883 -2.903 -25.110 1.00 75.06 91 TYR A O 1
ATOM 799 N N . TYR A 1 92 ? 17.202 -4.347 -25.493 1.00 74.06 92 TYR A N 1
ATOM 800 C CA . TYR A 1 92 ? 17.862 -5.047 -26.587 1.00 74.06 92 TYR A CA 1
ATOM 801 C C . TYR A 1 92 ? 17.213 -4.615 -27.896 1.00 74.06 92 TYR A C 1
ATOM 803 O O . TYR A 1 92 ? 16.017 -4.823 -28.086 1.00 74.06 92 TYR A O 1
ATOM 811 N N . SER A 1 93 ? 17.999 -4.018 -28.792 1.00 74.50 93 SER A N 1
ATOM 812 C CA . SER A 1 93 ? 17.577 -3.863 -30.182 1.00 74.50 93 SER A CA 1
ATOM 813 C C . SER A 1 93 ? 17.808 -5.202 -30.889 1.00 74.50 93 SER A C 1
ATOM 815 O O . SER A 1 93 ? 18.955 -5.664 -30.909 1.00 74.50 93 SER A O 1
ATOM 817 N N . PRO A 1 94 ? 16.768 -5.856 -31.436 1.00 78.06 94 PRO A N 1
ATOM 818 C CA . PRO A 1 94 ? 16.937 -7.068 -32.224 1.00 78.06 94 PRO A CA 1
ATOM 819 C C . PRO A 1 94 ? 17.932 -6.851 -33.372 1.00 78.06 94 PRO A C 1
ATOM 821 O O . PRO A 1 94 ? 17.959 -5.783 -33.991 1.00 78.06 94 PRO A O 1
ATOM 824 N N . LYS A 1 95 ? 18.746 -7.866 -33.694 1.00 69.81 95 LYS A N 1
ATOM 825 C CA . LYS A 1 95 ? 19.531 -7.857 -34.939 1.00 69.81 95 LYS A CA 1
ATOM 826 C C . LYS A 1 95 ? 18.549 -7.812 -36.116 1.00 69.81 95 LYS A C 1
ATOM 828 O O . LYS A 1 95 ? 17.767 -8.742 -36.274 1.00 69.81 95 LYS A O 1
ATOM 833 N N . GLY A 1 96 ? 18.581 -6.728 -36.891 1.00 73.50 96 GLY A N 1
ATOM 834 C CA . GLY A 1 96 ? 17.582 -6.418 -37.927 1.00 73.50 96 GLY A CA 1
ATOM 835 C C . GLY A 1 96 ? 16.751 -5.161 -37.643 1.00 73.50 96 GLY A C 1
ATOM 836 O O . GLY A 1 96 ? 16.020 -4.715 -38.519 1.00 73.50 96 GLY A O 1
ATOM 837 N N . GLY A 1 97 ? 16.908 -4.552 -36.460 1.00 74.12 97 GLY A N 1
ATOM 838 C CA . GLY A 1 97 ? 16.115 -3.398 -36.041 1.00 74.12 97 GLY A CA 1
ATOM 839 C C . GLY A 1 97 ? 14.705 -3.802 -35.612 1.00 74.12 97 GLY A C 1
ATOM 840 O O . GLY A 1 97 ? 14.228 -4.896 -35.903 1.00 74.12 97 GLY A O 1
ATOM 841 N N . ILE A 1 98 ? 14.037 -2.922 -34.869 1.00 72.06 98 ILE A N 1
ATOM 842 C CA . ILE A 1 98 ? 12.595 -3.054 -34.653 1.00 72.06 98 ILE A CA 1
ATOM 843 C C . ILE A 1 98 ? 11.954 -2.454 -35.904 1.00 72.06 98 ILE A C 1
ATOM 845 O O . ILE A 1 98 ? 12.162 -1.257 -36.131 1.00 72.06 98 ILE A O 1
ATOM 849 N N . PRO A 1 99 ? 11.256 -3.245 -36.743 1.00 71.69 99 PRO A N 1
ATOM 850 C CA . PRO A 1 99 ? 10.565 -2.693 -37.899 1.00 71.69 99 PRO A CA 1
ATOM 851 C C . PRO A 1 99 ? 9.630 -1.598 -37.399 1.00 71.69 99 PRO A C 1
ATOM 853 O O . PRO A 1 99 ? 8.938 -1.780 -36.395 1.00 71.69 99 PRO A O 1
ATOM 856 N N . ASN A 1 100 ? 9.685 -0.432 -38.042 1.00 69.56 100 ASN A N 1
ATOM 857 C CA . ASN A 1 100 ? 8.857 0.690 -37.638 1.00 69.56 100 ASN A CA 1
ATOM 858 C C . ASN A 1 100 ? 7.385 0.239 -37.715 1.00 69.56 100 ASN A C 1
ATOM 860 O O . ASN A 1 100 ? 6.949 -0.119 -38.810 1.00 69.56 100 ASN A O 1
ATOM 864 N N . PRO A 1 101 ? 6.626 0.263 -36.603 1.00 67.56 101 PRO A N 1
ATOM 865 C CA . PRO A 1 101 ? 5.228 -0.170 -36.585 1.00 67.56 101 PRO A CA 1
ATOM 866 C C . PRO A 1 101 ? 4.342 0.579 -37.588 1.00 67.56 101 PRO A C 1
ATOM 868 O O . PRO A 1 101 ? 3.276 0.098 -37.938 1.00 67.56 101 PRO A O 1
ATOM 871 N N . TYR A 1 102 ? 4.784 1.753 -38.051 1.00 64.69 102 TYR A N 1
ATOM 872 C CA . TYR A 1 102 ? 4.083 2.584 -39.031 1.00 64.69 102 TYR A CA 1
ATOM 873 C C . TYR A 1 102 ? 4.488 2.317 -40.492 1.00 64.69 102 TYR A C 1
ATOM 875 O O . TYR A 1 102 ? 3.995 3.000 -41.382 1.00 64.69 102 TYR A O 1
ATOM 883 N N . LEU A 1 103 ? 5.417 1.388 -40.748 1.00 69.50 103 LEU A N 1
ATOM 884 C CA . LEU A 1 103 ? 5.884 1.014 -42.095 1.00 69.50 103 LEU A CA 1
ATOM 885 C C . LEU A 1 103 ? 5.458 -0.405 -42.502 1.00 69.50 103 LEU A C 1
ATOM 887 O O . LEU A 1 103 ? 5.910 -0.904 -43.526 1.00 69.50 103 LEU A O 1
ATOM 891 N N . THR A 1 104 ? 4.649 -1.082 -41.688 1.00 68.88 104 THR A N 1
ATOM 892 C CA . THR A 1 104 ? 4.032 -2.359 -42.063 1.00 68.88 104 THR A CA 1
ATOM 893 C C . THR A 1 104 ? 2.721 -2.073 -42.786 1.00 68.88 104 THR A C 1
ATOM 895 O O . THR A 1 104 ? 1.880 -1.367 -42.235 1.00 68.88 104 THR A O 1
ATOM 898 N N . ASP A 1 105 ? 2.552 -2.615 -43.992 1.00 63.47 105 ASP A N 1
ATOM 899 C CA . ASP A 1 105 ? 1.497 -2.230 -44.946 1.00 63.47 105 ASP A CA 1
ATOM 900 C C . ASP A 1 105 ? 0.047 -2.554 -44.509 1.00 63.47 105 ASP A C 1
ATOM 902 O O . ASP A 1 105 ? -0.892 -2.146 -45.184 1.00 63.47 105 ASP A O 1
ATOM 906 N N . ASP A 1 106 ? -0.162 -3.195 -43.352 1.00 62.38 106 ASP A N 1
ATOM 907 C CA . ASP A 1 106 ? -1.473 -3.686 -42.894 1.00 62.38 106 ASP A CA 1
ATOM 908 C C . ASP A 1 106 ? -1.842 -3.231 -41.466 1.00 62.38 106 ASP A C 1
ATOM 910 O O . ASP A 1 106 ? -2.249 -4.038 -40.626 1.00 62.38 106 ASP A O 1
ATOM 914 N N . VAL A 1 107 ? -1.684 -1.944 -41.138 1.00 59.09 107 VAL A N 1
ATOM 915 C CA . VAL A 1 107 ? -2.173 -1.419 -39.848 1.00 59.09 107 VAL A CA 1
ATOM 916 C C . VAL A 1 107 ? -3.474 -0.661 -40.063 1.00 59.09 107 VAL A C 1
ATOM 918 O O . VAL A 1 107 ? -3.479 0.450 -40.588 1.00 59.09 107 VAL A O 1
ATOM 921 N N . ASP A 1 108 ? -4.579 -1.265 -39.627 1.00 60.47 108 ASP A N 1
ATOM 922 C CA . ASP A 1 108 ? -5.870 -0.593 -39.510 1.00 60.47 108 ASP A CA 1
ATOM 923 C C . ASP A 1 108 ? -5.706 0.621 -38.579 1.00 60.47 108 ASP A C 1
ATOM 925 O O . ASP A 1 108 ? -5.513 0.488 -37.367 1.00 60.47 108 ASP A O 1
ATOM 929 N N . LEU A 1 109 ? -5.720 1.825 -39.161 1.00 61.19 109 LEU A N 1
ATOM 930 C CA . LEU A 1 109 ? -5.578 3.104 -38.461 1.00 61.19 109 LEU A CA 1
ATOM 931 C C . LEU A 1 109 ? -6.850 3.468 -37.682 1.00 61.19 109 LEU A C 1
ATOM 933 O O . LEU A 1 109 ? -7.157 4.651 -37.516 1.00 61.19 109 LEU A O 1
ATOM 937 N N . THR A 1 110 ? -7.609 2.487 -37.189 1.00 59.66 110 THR A N 1
ATOM 938 C CA . THR A 1 110 ? -8.588 2.722 -36.131 1.00 59.66 110 THR A CA 1
ATOM 939 C C . THR A 1 110 ? -7.849 3.273 -34.921 1.00 59.66 110 THR A C 1
ATOM 941 O O . THR A 1 110 ? -7.335 2.536 -34.080 1.00 59.66 110 THR A O 1
ATOM 944 N N . ILE A 1 111 ? -7.785 4.601 -34.850 1.00 59.62 111 ILE A N 1
ATOM 945 C CA . ILE A 1 111 ? -7.422 5.349 -33.658 1.00 59.62 111 ILE A CA 1
ATOM 946 C C . ILE A 1 111 ? -8.525 5.024 -32.655 1.00 59.62 111 ILE A C 1
ATOM 948 O O . ILE A 1 111 ? -9.552 5.696 -32.594 1.00 59.62 111 ILE A O 1
ATOM 952 N N . THR A 1 112 ? -8.362 3.938 -31.902 1.00 59.44 112 THR A N 1
ATOM 953 C CA . THR A 1 112 ? -9.130 3.757 -30.678 1.00 59.44 112 THR A CA 1
ATOM 954 C C . THR A 1 112 ? -8.814 4.967 -29.828 1.00 59.44 112 THR A C 1
ATOM 956 O O . THR A 1 112 ? -7.640 5.192 -29.524 1.00 59.44 112 THR A O 1
ATOM 959 N N . GLU A 1 113 ? -9.833 5.760 -29.496 1.00 60.53 113 GLU A N 1
ATOM 960 C CA . GLU A 1 113 ? -9.689 6.840 -28.529 1.00 60.53 113 GLU A CA 1
ATOM 961 C C . GLU A 1 113 ? -8.927 6.270 -27.331 1.00 60.53 113 GLU A C 1
ATOM 963 O O . GLU A 1 113 ? -9.365 5.290 -26.716 1.00 60.53 113 GLU A O 1
ATOM 968 N N . GLU A 1 114 ? -7.733 6.807 -27.056 1.00 55.94 114 GLU A N 1
ATOM 969 C CA . GLU A 1 114 ? -7.015 6.463 -25.838 1.00 55.94 114 GLU A CA 1
ATOM 970 C C . GLU A 1 114 ? -7.936 6.870 -24.696 1.00 55.94 114 GLU A C 1
ATOM 972 O O . GLU A 1 114 ? -8.061 8.052 -24.365 1.00 55.94 114 GLU A O 1
ATOM 977 N N . ASN A 1 115 ? -8.634 5.883 -24.128 1.00 55.66 115 ASN A N 1
ATOM 978 C CA . ASN A 1 115 ? -9.449 6.103 -22.952 1.00 55.66 115 ASN A CA 1
ATOM 979 C C . ASN A 1 115 ? -8.553 6.811 -21.934 1.00 55.66 115 ASN A C 1
ATOM 981 O O . ASN A 1 115 ? -7.470 6.288 -21.633 1.00 55.66 115 ASN A O 1
ATOM 985 N N . PRO A 1 116 ? -8.952 7.990 -21.426 1.00 53.91 116 PRO A N 1
ATOM 986 C CA . PRO A 1 116 ? -8.112 8.750 -20.521 1.00 53.91 116 PRO A CA 1
ATOM 987 C C . PRO A 1 116 ? -7.658 7.832 -19.390 1.00 53.91 116 PRO A C 1
ATOM 989 O O . PRO A 1 116 ? -8.474 7.098 -18.822 1.00 53.91 116 PRO A O 1
ATOM 992 N N . ILE A 1 117 ? -6.352 7.854 -19.089 1.00 60.44 117 ILE A N 1
ATOM 993 C CA . ILE A 1 117 ? -5.758 7.167 -17.934 1.00 60.44 117 ILE A CA 1
ATOM 994 C C . ILE A 1 117 ? -6.718 7.377 -16.763 1.00 60.44 117 ILE A C 1
ATOM 996 O O . ILE A 1 117 ? -6.974 8.528 -16.414 1.00 60.44 117 ILE A O 1
ATOM 1000 N N . ALA A 1 118 ? -7.302 6.278 -16.260 1.00 57.12 118 ALA A N 1
ATOM 1001 C CA . ALA A 1 118 ? -8.494 6.263 -15.408 1.00 57.12 118 ALA A CA 1
ATOM 1002 C C . ALA A 1 118 ? -8.668 7.551 -14.583 1.00 57.12 118 ALA A C 1
ATOM 1004 O O . ALA A 1 118 ? -7.798 7.873 -13.765 1.00 57.12 118 ALA A O 1
ATOM 1005 N N . GLN A 1 119 ? -9.800 8.247 -14.784 1.00 54.97 119 GLN A N 1
ATOM 1006 C CA . GLN A 1 119 ? -10.113 9.559 -14.188 1.00 54.97 119 GLN A CA 1
ATOM 1007 C C . GLN A 1 119 ? -9.855 9.626 -12.672 1.00 54.97 119 GLN A C 1
ATOM 1009 O O . GLN A 1 119 ? -9.540 10.687 -12.137 1.00 54.97 119 GLN A O 1
ATOM 1014 N N . GLU A 1 120 ? -9.912 8.490 -11.974 1.00 63.62 120 GLU A N 1
ATOM 1015 C CA . GLU A 1 120 ? -9.544 8.380 -10.567 1.00 63.62 120 GLU A CA 1
ATOM 1016 C C . GLU A 1 120 ? -8.178 7.718 -10.335 1.00 63.62 120 GLU A C 1
ATOM 1018 O O . GLU A 1 120 ? -8.088 6.580 -9.870 1.00 63.62 120 GLU A O 1
ATOM 1023 N N . THR A 1 121 ? -7.074 8.436 -10.548 1.00 59.53 121 THR A N 1
ATOM 1024 C CA . THR A 1 121 ? -5.782 7.991 -9.997 1.00 59.53 121 THR A CA 1
ATOM 1025 C C . THR A 1 121 ? -4.911 9.116 -9.439 1.00 59.53 121 THR A C 1
ATOM 1027 O O . THR A 1 121 ? -3.884 9.457 -10.003 1.00 59.53 121 THR A O 1
ATOM 1030 N N . TRP A 1 122 ? -5.272 9.609 -8.245 1.00 56.38 122 TRP A N 1
ATOM 1031 C CA . TRP A 1 122 ? -4.373 9.996 -7.134 1.00 56.38 122 TRP A CA 1
ATOM 1032 C C . TRP A 1 122 ? -5.205 10.638 -6.022 1.00 56.38 122 TRP A C 1
ATOM 1034 O O . TRP A 1 122 ? -5.913 11.605 -6.263 1.00 56.38 122 TRP A O 1
ATOM 1044 N N . ASN A 1 123 ? -5.055 10.226 -4.765 1.00 52.78 123 ASN A N 1
ATOM 1045 C CA . ASN A 1 123 ? -5.539 11.052 -3.653 1.00 52.78 123 ASN A CA 1
ATOM 1046 C C . ASN A 1 123 ? -4.649 10.946 -2.413 1.00 52.78 123 ASN A C 1
ATOM 1048 O O . ASN A 1 123 ? -5.114 10.807 -1.287 1.00 52.78 123 ASN A O 1
ATOM 1052 N N . GLY A 1 124 ? -3.335 11.139 -2.592 1.00 54.12 124 GLY A N 1
ATOM 1053 C CA . GLY A 1 124 ? -2.410 11.489 -1.501 1.00 54.12 124 GLY A CA 1
ATOM 1054 C C . GLY A 1 124 ? -2.924 12.599 -0.557 1.00 54.12 124 GLY A C 1
ATOM 1055 O O . GLY A 1 124 ? -2.425 12.715 0.571 1.00 54.12 124 GLY A O 1
ATOM 1056 N N . THR A 1 125 ? -3.976 13.319 -0.955 1.00 57.69 125 THR A N 1
ATOM 1057 C CA . THR A 1 125 ? -4.959 13.966 -0.083 1.00 57.69 125 THR A CA 1
ATOM 1058 C C . THR A 1 125 ? -6.337 13.411 -0.396 1.00 57.69 125 THR A C 1
ATOM 1060 O O . THR A 1 125 ? -6.767 13.459 -1.541 1.00 57.69 125 THR A O 1
ATOM 1063 N N . SER A 1 126 ? -7.059 12.950 0.610 1.00 50.50 126 SER A N 1
ATOM 1064 C CA . SER A 1 126 ? -8.494 12.791 0.487 1.00 50.50 126 SER A CA 1
ATOM 1065 C C . SER A 1 126 ? -9.127 13.521 1.656 1.00 50.50 126 SER A C 1
ATOM 1067 O O . SER A 1 126 ? -8.679 13.401 2.800 1.00 50.50 126 SER A O 1
ATOM 1069 N N . ALA A 1 127 ? -10.231 14.203 1.394 1.00 53.59 127 ALA A N 1
ATOM 1070 C CA . ALA A 1 127 ? -11.276 14.351 2.389 1.00 53.59 127 ALA A CA 1
ATOM 1071 C C . ALA A 1 127 ? -11.888 12.965 2.713 1.00 53.59 127 ALA A C 1
ATOM 1073 O O . ALA A 1 127 ? -13.102 12.818 2.786 1.00 53.59 127 ALA A O 1
ATOM 1074 N N . GLN A 1 128 ? -11.077 11.901 2.850 1.00 56.56 128 GLN A N 1
ATOM 1075 C CA . GLN A 1 128 ? -11.581 10.625 3.328 1.00 56.56 128 GLN A CA 1
ATOM 1076 C C . GLN A 1 128 ? -12.004 10.856 4.760 1.00 56.56 128 GLN A C 1
ATOM 1078 O O . GLN A 1 128 ? -11.192 11.158 5.640 1.00 56.56 128 GLN A O 1
ATOM 1083 N N . ASN A 1 129 ? -13.306 10.699 4.964 1.00 72.44 129 ASN A N 1
ATOM 1084 C CA . ASN A 1 129 ? -13.909 10.650 6.273 1.00 72.44 129 ASN A CA 1
ATOM 1085 C C . ASN A 1 129 ? -13.065 9.723 7.170 1.00 72.44 129 ASN A C 1
ATOM 1087 O O . ASN A 1 129 ? -12.630 8.652 6.735 1.00 72.44 129 ASN A O 1
ATOM 1091 N N . LYS A 1 130 ? -12.829 10.133 8.424 1.00 77.19 130 LYS A N 1
ATOM 1092 C CA . LYS A 1 130 ? -12.118 9.344 9.449 1.00 77.19 130 LYS A CA 1
ATOM 1093 C C . LYS A 1 130 ? -12.589 7.882 9.473 1.00 77.19 130 LYS A C 1
ATOM 1095 O O . LYS A 1 130 ? -11.773 6.983 9.653 1.00 77.19 130 LYS A O 1
ATOM 1100 N N . TYR A 1 131 ? -13.874 7.661 9.196 1.00 81.62 131 TYR A N 1
ATOM 1101 C CA . TYR A 1 131 ? -14.492 6.352 9.007 1.00 81.62 131 TYR A CA 1
ATOM 1102 C C . TYR A 1 131 ? -13.815 5.478 7.931 1.00 81.62 131 TYR A C 1
ATOM 1104 O O . TYR A 1 131 ? -13.462 4.333 8.204 1.00 81.62 131 TYR A O 1
ATOM 1112 N N . ALA A 1 132 ? -13.569 6.012 6.731 1.00 80.62 132 ALA A N 1
ATOM 1113 C CA . ALA A 1 132 ? -12.959 5.265 5.628 1.00 80.62 132 ALA A CA 1
ATOM 1114 C C . ALA A 1 132 ? -11.518 4.839 5.958 1.00 80.62 132 ALA A C 1
ATOM 1116 O O . ALA A 1 132 ? -11.127 3.698 5.707 1.00 80.62 132 ALA A O 1
ATOM 1117 N N . ILE A 1 133 ? -10.756 5.734 6.600 1.00 81.19 133 ILE A N 1
ATOM 1118 C CA . ILE A 1 133 ? -9.389 5.450 7.059 1.00 81.19 133 ILE A CA 1
ATOM 1119 C C . ILE A 1 133 ? -9.398 4.329 8.104 1.00 81.19 133 ILE A C 1
ATOM 1121 O O . ILE A 1 133 ? -8.570 3.420 8.036 1.00 81.19 133 ILE A O 1
ATOM 1125 N N . ALA A 1 134 ? -10.323 4.386 9.065 1.00 85.00 134 ALA A N 1
ATOM 1126 C CA . ALA A 1 134 ? -10.440 3.378 10.111 1.00 85.00 134 ALA A CA 1
ATOM 1127 C C . ALA A 1 134 ? -10.865 2.009 9.551 1.00 85.00 134 ALA A C 1
ATOM 1129 O O . ALA A 1 134 ? -10.299 0.992 9.946 1.00 85.00 134 ALA A O 1
ATOM 1130 N N . ARG A 1 135 ? -11.774 1.974 8.567 1.00 88.56 135 ARG A N 1
ATOM 1131 C CA . ARG A 1 135 ? -12.156 0.739 7.863 1.00 88.56 135 ARG A CA 1
ATOM 1132 C C . ARG A 1 135 ? -10.959 0.067 7.186 1.00 88.56 135 ARG A C 1
ATOM 1134 O O . ARG A 1 135 ? -10.772 -1.138 7.331 1.00 88.56 135 ARG A O 1
ATOM 1141 N N . GLN A 1 136 ? -10.140 0.824 6.458 1.00 84.19 136 GLN A N 1
ATOM 1142 C CA . GLN A 1 136 ? -8.946 0.268 5.809 1.00 84.19 136 GLN A CA 1
ATOM 1143 C C . GLN A 1 136 ? -7.911 -0.229 6.821 1.00 84.19 136 GLN A C 1
ATOM 1145 O O . GLN A 1 136 ? -7.275 -1.254 6.587 1.00 84.19 136 GLN A O 1
ATOM 1150 N N . ASP A 1 137 ? -7.759 0.463 7.953 1.00 85.19 137 ASP A N 1
ATOM 1151 C CA . ASP A 1 137 ? -6.885 0.015 9.041 1.00 85.19 137 ASP A CA 1
ATOM 1152 C C . ASP A 1 137 ? -7.331 -1.346 9.600 1.00 85.19 137 ASP A C 1
ATOM 1154 O O . ASP A 1 137 ? -6.496 -2.228 9.801 1.00 85.19 137 ASP A O 1
ATOM 1158 N N . LEU A 1 138 ? -8.644 -1.541 9.780 1.00 88.75 138 LEU A N 1
ATOM 1159 C CA . LEU A 1 138 ? -9.221 -2.813 10.223 1.00 88.75 138 LEU A CA 1
ATOM 1160 C C . LEU A 1 138 ? -9.006 -3.936 9.206 1.00 88.75 138 LEU A C 1
ATOM 1162 O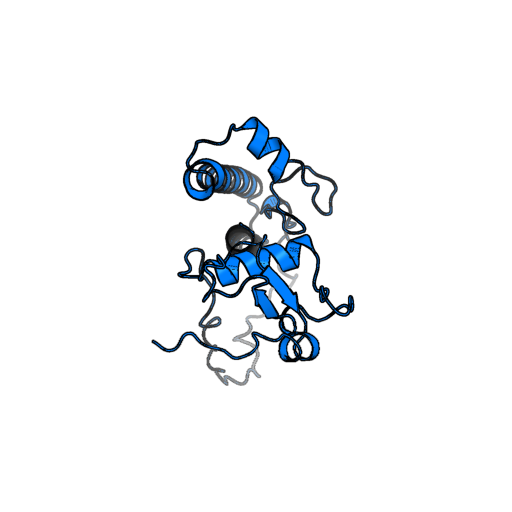 O . LEU A 1 138 ? -8.581 -5.015 9.607 1.00 88.75 138 LEU A O 1
ATOM 1166 N N . LEU A 1 139 ? -9.236 -3.684 7.912 1.00 88.56 139 LEU A N 1
ATOM 1167 C CA . LEU A 1 139 ? -9.032 -4.690 6.858 1.00 88.56 139 LEU A CA 1
ATOM 1168 C C . LEU A 1 139 ? -7.581 -5.172 6.802 1.00 88.56 139 LEU A C 1
ATOM 1170 O O . LEU A 1 139 ? -7.328 -6.361 6.641 1.00 88.56 139 LEU A O 1
ATOM 1174 N N . VAL A 1 140 ? -6.618 -4.262 6.971 1.00 84.88 140 VAL A N 1
ATOM 1175 C CA . VAL A 1 140 ? -5.194 -4.624 6.995 1.00 84.88 140 VAL A CA 1
ATOM 1176 C C . VAL A 1 140 ? -4.815 -5.363 8.277 1.00 84.88 140 VAL A C 1
ATOM 1178 O O . VAL A 1 140 ? -3.973 -6.257 8.232 1.00 84.88 140 VAL A O 1
ATOM 1181 N N . ARG A 1 141 ? -5.393 -4.983 9.423 1.00 84.88 141 ARG A N 1
ATOM 1182 C CA . ARG A 1 141 ? -5.054 -5.576 10.724 1.00 84.88 141 ARG A CA 1
ATOM 1183 C C . ARG A 1 141 ? -5.655 -6.966 10.910 1.00 84.88 141 ARG A C 1
ATOM 1185 O O . ARG A 1 141 ? -4.980 -7.839 11.439 1.00 84.88 141 ARG A O 1
ATOM 1192 N N . LEU A 1 142 ? -6.920 -7.136 10.543 1.00 86.94 142 LEU A N 1
ATOM 1193 C CA . LEU A 1 142 ? -7.708 -8.336 10.840 1.00 86.94 142 LEU A CA 1
ATOM 1194 C C . LEU A 1 142 ? -7.888 -9.242 9.619 1.00 86.94 142 LEU A C 1
ATOM 1196 O O . LEU A 1 142 ? -8.384 -10.356 9.754 1.00 86.94 142 LEU A O 1
ATOM 1200 N N . GLY A 1 143 ? -7.490 -8.772 8.437 1.00 85.69 143 GLY A N 1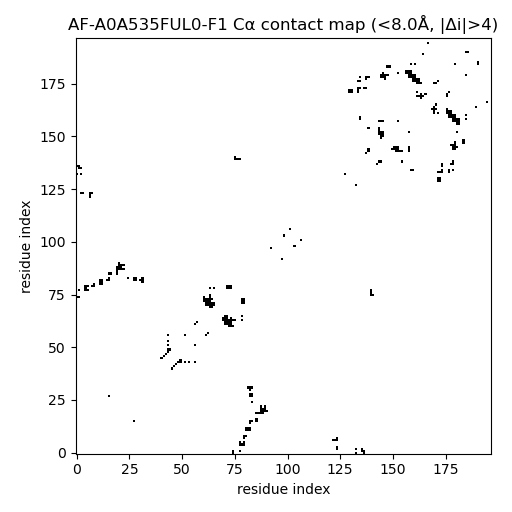
ATOM 1201 C CA . GLY A 1 143 ? -7.811 -9.426 7.178 1.00 85.69 143 GLY A CA 1
ATOM 1202 C C . GLY A 1 143 ? -9.274 -9.210 6.778 1.00 85.69 143 GLY A C 1
ATOM 1203 O O . GLY A 1 143 ? -10.051 -8.568 7.497 1.00 85.69 143 GLY A O 1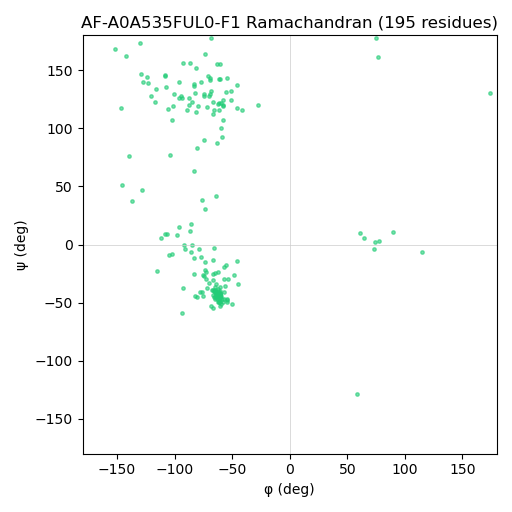
ATOM 1204 N N . PRO A 1 144 ? -9.679 -9.729 5.612 1.00 90.75 144 PRO A N 1
ATOM 1205 C CA . PRO A 1 144 ? -11.037 -9.587 5.119 1.00 90.75 144 PRO A CA 1
ATOM 1206 C C . PRO A 1 144 ? -11.945 -10.661 5.742 1.00 90.75 144 PRO A C 1
ATOM 1208 O O . PRO A 1 144 ? -12.485 -11.528 5.062 1.00 90.75 144 PRO A O 1
ATOM 1211 N N . ILE A 1 145 ? -12.094 -10.610 7.066 1.00 92.94 145 ILE A N 1
ATOM 1212 C CA . ILE A 1 145 ? -12.901 -11.545 7.857 1.00 92.94 145 ILE A CA 1
ATOM 1213 C C . ILE A 1 145 ? -14.048 -10.779 8.516 1.00 92.94 145 ILE A C 1
ATOM 1215 O O . ILE A 1 145 ? -13.842 -9.721 9.117 1.00 92.94 145 ILE A O 1
ATOM 1219 N N . CYS A 1 146 ? -15.263 -11.320 8.433 1.00 94.38 146 CYS A N 1
ATOM 1220 C CA . CYS A 1 146 ? -16.392 -10.785 9.182 1.00 94.38 146 CYS A CA 1
ATOM 1221 C C . CYS A 1 146 ? -16.214 -11.069 10.679 1.00 94.38 146 CYS A C 1
ATOM 1223 O O . CYS A 1 146 ? -16.033 -12.208 11.096 1.00 94.38 146 CYS A O 1
ATOM 1225 N N . GLN A 1 147 ? -16.318 -10.047 11.522 1.00 93.19 147 GLN A N 1
ATOM 1226 C CA . GLN A 1 147 ? -16.132 -10.193 12.964 1.00 93.19 147 GLN A CA 1
ATOM 1227 C C . GLN A 1 147 ? -17.299 -10.891 13.670 1.00 93.19 147 GLN A C 1
ATOM 1229 O O . GLN A 1 147 ? -17.094 -11.363 14.787 1.00 93.19 147 GLN A O 1
ATOM 1234 N N . MET A 1 148 ? -18.464 -11.014 13.027 1.00 91.94 148 MET A N 1
ATOM 1235 C CA . MET A 1 148 ? -19.629 -11.701 13.588 1.00 91.94 148 MET A CA 1
ATOM 1236 C C . MET A 1 148 ? -19.698 -13.171 13.161 1.00 91.94 148 MET A C 1
ATOM 1238 O O . MET A 1 148 ? -19.610 -14.041 14.017 1.00 91.94 148 MET A O 1
ATOM 1242 N N . CYS A 1 149 ? -19.762 -13.471 11.856 1.00 93.75 149 CYS A N 1
ATOM 1243 C CA . CYS A 1 149 ? -19.823 -14.862 11.379 1.00 93.75 149 CYS A CA 1
ATOM 1244 C C . CYS A 1 149 ? -18.454 -15.541 11.205 1.00 93.75 149 CYS A C 1
ATOM 1246 O O . CYS A 1 149 ? -18.400 -16.727 10.898 1.00 93.75 149 CYS A O 1
ATOM 1248 N N . LYS A 1 150 ? -17.346 -14.803 11.366 1.00 93.81 150 LYS A N 1
ATOM 1249 C CA . LYS A 1 150 ? -15.956 -15.294 11.245 1.00 93.81 150 LYS A CA 1
ATOM 1250 C C . LYS A 1 150 ? -15.567 -15.870 9.877 1.00 93.81 150 LYS A C 1
ATOM 1252 O O . LYS A 1 150 ? -14.473 -16.407 9.740 1.00 93.81 150 LYS A O 1
ATOM 1257 N N . GLN A 1 151 ? -16.403 -15.708 8.852 1.00 93.56 151 GLN A N 1
ATOM 1258 C CA . GLN A 1 151 ? -16.090 -16.123 7.484 1.00 93.56 151 GLN A CA 1
ATOM 1259 C C . GLN A 1 151 ? -15.225 -15.088 6.752 1.00 93.56 151 GLN A C 1
ATOM 1261 O O . GLN A 1 151 ? -15.280 -13.885 7.037 1.00 93.56 151 GLN A O 1
ATOM 1266 N N . THR A 1 152 ? -14.433 -15.570 5.795 1.00 93.50 152 THR A N 1
ATOM 1267 C CA . THR A 1 152 ? -13.616 -14.747 4.897 1.00 93.50 152 THR A CA 1
ATOM 1268 C C . THR A 1 152 ? -14.455 -14.254 3.7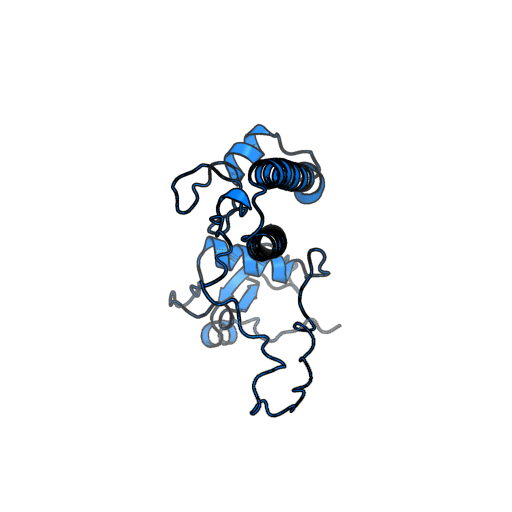20 1.00 93.50 152 THR A C 1
ATOM 1270 O O . THR A 1 152 ? -15.204 -15.022 3.125 1.00 93.50 152 THR A O 1
ATOM 1273 N N . PHE A 1 153 ? -14.309 -12.980 3.371 1.00 92.19 153 PHE A N 1
ATOM 1274 C CA . PHE A 1 153 ? -15.007 -12.332 2.259 1.00 92.19 153 PHE A CA 1
ATOM 1275 C C . PHE A 1 153 ? -14.018 -11.580 1.371 1.00 92.19 153 PHE A C 1
ATOM 1277 O O . PHE A 1 153 ? -12.843 -11.438 1.710 1.00 92.19 153 PHE A O 1
ATOM 1284 N N . LEU A 1 154 ? -14.490 -11.051 0.244 1.00 87.12 154 LEU A N 1
ATOM 1285 C CA . LEU A 1 154 ? -13.725 -10.046 -0.486 1.00 87.12 154 LEU A CA 1
ATOM 1286 C C . LEU A 1 154 ? -13.723 -8.716 0.294 1.00 87.12 154 LEU A C 1
ATOM 1288 O O . LEU A 1 154 ? -14.732 -8.373 0.924 1.00 87.12 154 LEU A O 1
ATOM 1292 N N . PRO A 1 155 ? -12.626 -7.934 0.268 1.00 85.56 155 PRO A N 1
ATOM 1293 C CA . PRO A 1 155 ? -12.549 -6.650 0.966 1.00 85.56 155 PRO A CA 1
ATOM 1294 C C . PRO A 1 155 ? -13.684 -5.678 0.620 1.00 85.56 155 PRO A C 1
ATOM 1296 O O . PRO A 1 155 ? -14.053 -4.859 1.459 1.00 85.56 155 PRO A O 1
ATOM 1299 N N . GLU A 1 156 ? -14.240 -5.746 -0.588 1.00 86.50 156 GLU A N 1
ATOM 1300 C CA . GLU A 1 156 ? -15.340 -4.902 -1.067 1.00 86.50 156 GLU A CA 1
ATOM 1301 C C . GLU A 1 156 ? -16.693 -5.298 -0.452 1.00 86.50 156 GLU A C 1
ATOM 1303 O O . GLU A 1 156 ? -17.559 -4.446 -0.273 1.00 86.50 156 GLU A O 1
ATOM 1308 N N . GLN A 1 157 ? -16.857 -6.566 -0.062 1.00 88.25 157 GLN A N 1
ATOM 1309 C CA . GLN A 1 157 ? -18.096 -7.111 0.511 1.00 88.25 157 GLN A CA 1
ATOM 1310 C C . GLN A 1 157 ? -18.237 -6.841 2.019 1.00 88.25 157 GLN A C 1
ATOM 1312 O O . GLN A 1 157 ? -19.309 -7.046 2.593 1.00 88.25 157 GLN A O 1
ATOM 1317 N N . LEU A 1 158 ? -17.165 -6.386 2.675 1.00 91.00 158 LEU A N 1
ATOM 1318 C CA . LEU A 1 158 ? -17.157 -6.067 4.102 1.00 91.00 158 LEU A CA 1
ATOM 1319 C C . LEU A 1 158 ? -17.422 -4.581 4.354 1.00 91.00 158 LEU A C 1
ATOM 1321 O O . LEU A 1 158 ? -16.727 -3.695 3.848 1.00 91.00 158 LEU A O 1
ATOM 1325 N N . GLN A 1 159 ? -18.387 -4.302 5.220 1.00 89.12 159 GLN A N 1
ATOM 1326 C CA . GLN A 1 159 ? -18.778 -2.962 5.647 1.00 89.12 159 GLN A CA 1
ATOM 1327 C C . GLN A 1 159 ? -18.333 -2.725 7.096 1.00 89.12 159 GLN A C 1
ATOM 1329 O O . GLN A 1 159 ? -18.310 -3.653 7.903 1.00 89.12 159 GLN A O 1
ATOM 1334 N N . ALA A 1 160 ? -17.928 -1.496 7.437 1.00 90.00 160 ALA A N 1
ATOM 1335 C CA . ALA A 1 160 ? -17.536 -1.171 8.808 1.00 90.00 160 ALA A CA 1
ATOM 1336 C C . ALA A 1 160 ? -18.758 -0.709 9.615 1.00 90.00 160 ALA A C 1
ATOM 1338 O O . ALA A 1 160 ? -19.334 0.336 9.333 1.00 90.00 160 ALA A O 1
ATOM 1339 N N . HIS A 1 161 ? -19.142 -1.460 10.635 1.00 88.56 161 HIS A N 1
ATOM 1340 C CA . HIS A 1 161 ? -20.240 -1.106 11.524 1.00 88.56 161 HIS A CA 1
ATOM 1341 C C . HIS A 1 161 ? -19.716 -0.421 12.782 1.00 88.56 161 HIS A C 1
ATOM 1343 O O . HIS A 1 161 ? -18.706 -0.855 13.339 1.00 88.56 161 HIS A O 1
ATOM 1349 N N . HIS A 1 162 ? -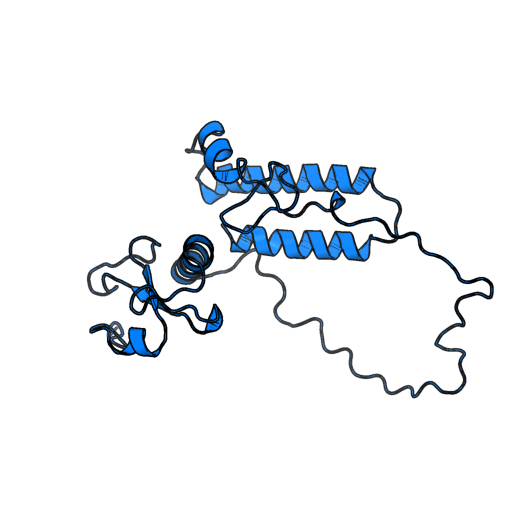20.403 0.618 13.250 1.00 89.38 162 HIS A N 1
ATOM 1350 C CA . HIS A 1 162 ? -20.131 1.209 14.558 1.00 89.38 162 HIS A CA 1
ATOM 1351 C C . HIS A 1 162 ? -20.663 0.306 15.670 1.00 89.38 162 HIS A C 1
ATOM 1353 O O . HIS A 1 162 ? -21.830 -0.055 15.641 1.00 89.38 162 HIS A O 1
ATOM 1359 N N . ILE A 1 163 ? -19.826 -0.040 16.650 1.00 88.94 163 ILE A N 1
ATOM 1360 C CA . ILE A 1 163 ? -20.244 -0.838 17.816 1.00 88.94 163 ILE A CA 1
ATOM 1361 C C . ILE A 1 163 ? -21.186 -0.001 18.687 1.00 88.94 163 ILE A C 1
ATOM 1363 O O . ILE A 1 163 ? -22.310 -0.406 18.955 1.00 88.94 163 ILE A O 1
ATOM 1367 N N . GLN A 1 164 ? -20.743 1.198 19.064 1.00 85.81 164 GLN A N 1
ATOM 1368 C CA . GLN A 1 164 ? -21.584 2.235 19.645 1.00 85.81 164 GLN A CA 1
ATOM 1369 C C . GLN A 1 164 ? -22.019 3.198 18.547 1.00 85.81 164 GLN A C 1
ATOM 1371 O O . GLN A 1 164 ? -21.175 3.769 17.838 1.00 85.81 164 GLN A O 1
ATOM 1376 N N . SER A 1 165 ? -23.330 3.398 18.427 1.00 84.44 165 SER A N 1
ATOM 1377 C CA . SER A 1 165 ? -23.916 4.245 17.395 1.00 84.44 165 SER A CA 1
ATOM 1378 C C . SER A 1 165 ? -23.417 5.693 17.504 1.00 84.44 165 SER A C 1
ATOM 1380 O O . SER A 1 165 ? -23.042 6.185 18.570 1.00 84.44 165 SER A O 1
ATOM 1382 N N . GLN A 1 166 ? -23.440 6.436 16.396 1.00 83.25 166 GLN A N 1
ATOM 1383 C CA . GLN A 1 166 ? -23.062 7.856 16.434 1.00 83.25 166 GLN A CA 1
ATOM 1384 C C . GLN A 1 166 ? -24.048 8.716 17.232 1.00 83.25 166 GLN A C 1
ATOM 1386 O O . GLN A 1 166 ? -23.664 9.769 17.741 1.00 83.25 166 GLN A O 1
ATOM 1391 N N . LYS A 1 167 ? -25.309 8.275 17.339 1.00 80.56 167 LYS A N 1
ATOM 1392 C CA . LYS A 1 167 ? -26.348 8.940 18.136 1.00 80.56 167 LYS A CA 1
ATOM 1393 C C . LYS A 1 167 ? -25.972 8.965 19.615 1.00 80.56 167 LYS A C 1
ATOM 1395 O O . LYS A 1 167 ? -26.142 9.990 20.260 1.00 80.56 167 LYS A O 1
ATOM 1400 N N . GLU A 1 168 ? -25.366 7.886 20.092 1.00 81.06 168 GLU A N 1
ATOM 1401 C CA . GLU A 1 168 ? -24.896 7.717 21.471 1.00 81.06 168 GLU A CA 1
ATOM 1402 C C . GLU A 1 168 ? -23.473 8.263 21.689 1.00 81.06 168 GLU A C 1
ATOM 1404 O O . GLU A 1 168 ? -22.849 7.996 22.710 1.00 81.06 168 GLU A O 1
ATOM 1409 N N . GLY A 1 169 ? -22.927 9.023 20.731 1.00 82.25 169 GLY A N 1
ATOM 1410 C CA . GLY A 1 169 ? -21.588 9.615 20.833 1.00 82.25 169 GLY A CA 1
ATOM 1411 C C . GLY A 1 169 ? -20.449 8.738 20.300 1.00 82.25 169 GLY A C 1
ATOM 1412 O O . GLY A 1 169 ? -19.275 9.083 20.466 1.00 82.25 169 GLY A O 1
ATOM 1413 N N . GLY A 1 170 ? -20.762 7.638 19.611 1.00 83.50 170 GLY A N 1
ATOM 1414 C CA . GLY A 1 170 ? -19.782 6.751 18.993 1.00 83.50 170 GLY A CA 1
ATOM 1415 C C . GLY A 1 170 ? -18.869 7.459 17.983 1.00 83.50 170 GLY A C 1
ATOM 1416 O O . GLY A 1 170 ? -19.312 8.065 17.001 1.00 83.50 170 GLY A O 1
ATOM 1417 N N . LYS A 1 171 ? -17.552 7.359 18.196 1.00 84.94 171 LYS A N 1
ATOM 1418 C CA . LYS A 1 171 ? -16.524 7.977 17.336 1.00 84.94 171 LYS A CA 1
ATOM 1419 C C . LYS A 1 171 ? -16.156 7.074 16.154 1.00 84.94 171 LYS A C 1
ATOM 1421 O O . LYS A 1 171 ? -16.244 5.854 16.240 1.00 84.94 171 LYS A O 1
ATOM 1426 N N . HIS A 1 172 ? -15.640 7.664 15.073 1.00 82.44 172 HIS A N 1
ATOM 1427 C CA . HIS A 1 172 ? -15.112 6.954 13.891 1.00 82.44 172 HIS A CA 1
ATOM 1428 C C . HIS A 1 172 ? -13.715 6.325 14.107 1.00 82.44 172 HIS A C 1
ATOM 1430 O O . HIS A 1 172 ? -12.846 6.407 13.239 1.00 82.44 172 HIS A O 1
ATOM 1436 N N . GLY A 1 173 ? -13.459 5.766 15.291 1.00 82.94 173 GLY A N 1
ATOM 1437 C CA . GLY A 1 173 ? -12.187 5.131 15.641 1.00 82.94 173 GLY A CA 1
ATOM 1438 C C . GLY A 1 173 ? -12.197 3.630 15.362 1.00 82.94 173 GLY A C 1
ATOM 1439 O O . GLY A 1 173 ? -13.249 3.004 15.380 1.00 82.94 173 GLY A O 1
ATOM 1440 N N . THR A 1 174 ? -11.021 3.034 15.166 1.00 83.75 174 THR A N 1
ATOM 1441 C CA . THR A 1 174 ? -10.884 1.578 14.968 1.00 83.75 174 THR A CA 1
ATOM 1442 C C . THR A 1 174 ? -11.337 0.756 16.172 1.00 83.75 174 THR A C 1
ATOM 1444 O O . THR A 1 174 ? -11.703 -0.395 15.998 1.00 83.75 174 THR A O 1
ATOM 1447 N N . SER A 1 175 ? -11.344 1.334 17.375 1.00 86.56 175 SER A N 1
ATOM 1448 C CA . SER A 1 175 ? -11.867 0.695 18.589 1.00 86.56 175 SER A CA 1
ATOM 1449 C C . SER A 1 175 ? -13.392 0.595 18.621 1.00 86.56 175 SER A C 1
ATOM 1451 O O . SER A 1 175 ? -13.922 -0.253 19.322 1.00 86.56 175 SER A O 1
ATOM 1453 N N . ASN A 1 176 ? -14.090 1.462 17.884 1.00 90.31 176 ASN A N 1
ATOM 1454 C CA . ASN A 1 176 ? -15.551 1.520 17.839 1.00 90.31 176 ASN A CA 1
ATOM 1455 C C . ASN A 1 176 ? -16.106 1.006 16.501 1.00 90.31 176 ASN A C 1
ATOM 1457 O O . ASN A 1 176 ? -17.278 1.203 16.199 1.00 90.31 176 ASN A O 1
ATOM 1461 N N . LEU A 1 177 ? -15.262 0.411 15.658 1.00 91.19 177 LEU A N 1
ATOM 1462 C CA . LEU A 1 177 ? -15.646 -0.086 14.343 1.00 91.19 177 LEU A CA 1
ATOM 1463 C C . LEU A 1 177 ? -15.327 -1.576 14.237 1.00 91.19 177 LEU A C 1
ATOM 1465 O O . LEU A 1 177 ? -14.250 -2.015 14.634 1.00 91.19 177 LEU A O 1
ATOM 1469 N N . GLN A 1 178 ? -16.240 -2.328 13.633 1.00 92.50 178 GLN A N 1
ATOM 1470 C CA . GLN A 1 178 ? -16.085 -3.750 13.337 1.00 92.50 178 GLN A CA 1
ATOM 1471 C C . GLN A 1 178 ? -16.409 -4.048 11.872 1.00 92.50 178 GLN A C 1
ATOM 1473 O O . GLN A 1 178 ? -17.260 -3.393 11.278 1.00 92.50 178 GLN A O 1
ATOM 1478 N N . LEU A 1 179 ? -15.730 -5.024 11.266 1.00 94.25 179 LEU A N 1
ATOM 1479 C CA . LEU A 1 179 ? -15.987 -5.435 9.879 1.00 94.25 179 LEU A CA 1
ATOM 1480 C C . LEU A 1 179 ? -17.090 -6.492 9.828 1.00 94.25 179 LEU A C 1
ATOM 1482 O O . LEU A 1 179 ? -16.923 -7.572 10.391 1.00 94.25 179 LEU A O 1
ATOM 1486 N N . LEU A 1 180 ? -18.187 -6.217 9.126 1.00 93.56 180 LEU A N 1
ATOM 1487 C CA . LEU A 1 180 ? -19.318 -7.131 8.960 1.00 93.56 180 LEU A CA 1
ATOM 1488 C C . LEU A 1 180 ? -19.615 -7.373 7.476 1.00 93.56 180 LEU A C 1
ATOM 1490 O O . LEU A 1 180 ? -19.476 -6.463 6.660 1.00 93.56 180 LEU A O 1
ATOM 1494 N N . CYS A 1 181 ? -20.028 -8.591 7.117 1.00 92.69 181 CYS A N 1
ATOM 1495 C CA . CYS A 1 181 ? -20.621 -8.844 5.802 1.00 92.69 181 CYS A CA 1
ATOM 1496 C C . CYS A 1 181 ? -22.042 -8.270 5.756 1.00 92.69 181 CYS A C 1
ATOM 1498 O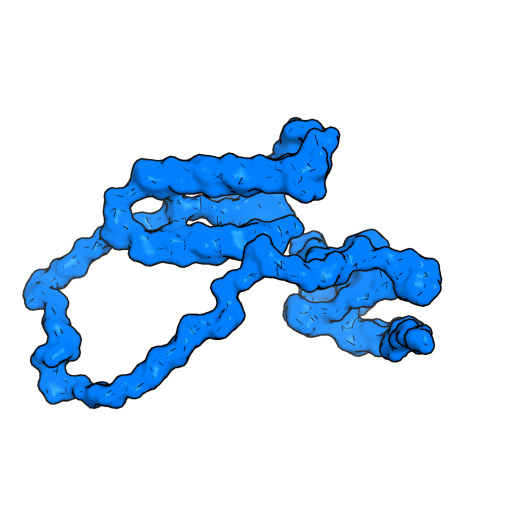 O . CYS A 1 181 ? -22.627 -8.001 6.803 1.00 92.69 181 CYS A O 1
ATOM 1500 N N . HIS A 1 182 ? -22.612 -8.107 4.563 1.00 91.19 182 HIS A N 1
ATOM 1501 C CA . HIS A 1 182 ? -23.932 -7.492 4.408 1.00 91.19 182 HIS A CA 1
ATOM 1502 C C . HIS A 1 182 ? -25.025 -8.175 5.252 1.00 91.19 182 HIS A C 1
ATOM 1504 O O . HIS A 1 182 ? -25.705 -7.492 6.009 1.00 91.19 182 HIS A O 1
ATOM 1510 N N . ALA A 1 183 ? -25.116 -9.510 5.215 1.00 91.38 183 ALA A N 1
ATOM 1511 C CA . ALA A 1 183 ? -26.099 -10.275 5.990 1.00 91.38 183 ALA A CA 1
ATOM 1512 C C . ALA A 1 183 ? -25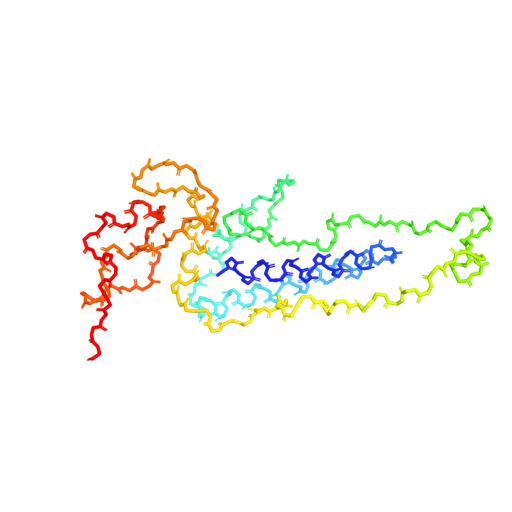.952 -10.079 7.509 1.00 91.38 183 ALA A C 1
ATOM 1514 O O . ALA A 1 183 ? -26.934 -9.907 8.222 1.00 91.38 183 ALA A O 1
ATOM 1515 N N . CYS A 1 184 ? -24.714 -10.055 8.009 1.00 92.06 184 CYS A N 1
ATOM 1516 C CA . CYS A 1 184 ? -24.450 -9.770 9.416 1.00 92.06 184 CYS A CA 1
ATOM 1517 C C . CYS A 1 184 ? -24.729 -8.304 9.775 1.00 92.06 184 CYS A C 1
ATOM 1519 O O . CYS A 1 184 ? -25.138 -7.984 10.889 1.00 92.06 184 CYS A O 1
ATOM 1521 N N . HIS A 1 185 ? -24.487 -7.400 8.836 1.00 90.50 185 HIS A N 1
ATOM 1522 C CA . HIS A 1 185 ? -24.665 -5.974 9.034 1.00 90.50 185 HIS A CA 1
ATOM 1523 C C . HIS A 1 185 ? -26.150 -5.584 9.086 1.00 90.50 185 HIS A C 1
ATOM 1525 O O . HIS A 1 185 ? -26.488 -4.639 9.783 1.00 90.50 185 HIS A O 1
ATOM 1531 N N . THR A 1 186 ? -27.037 -6.305 8.394 1.00 89.50 186 THR A N 1
ATOM 1532 C CA . THR A 1 186 ? -28.492 -6.077 8.440 1.00 89.50 186 THR A CA 1
ATOM 1533 C C . THR A 1 186 ? -29.147 -6.580 9.725 1.00 89.50 186 THR A C 1
ATOM 1535 O O . THR A 1 186 ? -30.186 -6.066 10.116 1.00 89.50 186 THR A O 1
ATOM 1538 N N . THR A 1 187 ? -28.553 -7.576 10.389 1.00 88.94 187 THR A N 1
ATOM 1539 C CA . THR A 1 187 ? -29.052 -8.121 11.666 1.00 88.94 187 THR A CA 1
ATOM 1540 C C . THR A 1 187 ? -28.739 -7.253 12.882 1.00 88.94 187 THR A C 1
ATOM 1542 O O . THR A 1 187 ? -29.250 -7.536 13.962 1.00 88.94 187 THR A O 1
ATOM 1545 N N . THR A 1 188 ? -27.889 -6.229 12.760 1.00 85.69 188 THR A N 1
ATOM 1546 C CA . THR A 1 188 ? -27.595 -5.353 13.899 1.00 85.69 188 THR A CA 1
ATOM 1547 C C . THR A 1 188 ? -28.740 -4.369 14.137 1.00 85.69 188 THR A C 1
ATOM 1549 O O . THR A 1 188 ? -29.295 -3.802 13.199 1.00 85.69 188 THR A O 1
ATOM 1552 N N . GLU A 1 189 ? -29.068 -4.120 15.407 1.00 79.44 189 GLU A N 1
ATOM 1553 C CA . GLU A 1 189 ? -30.202 -3.266 15.811 1.00 79.44 189 GLU A CA 1
ATOM 1554 C C . GLU A 1 189 ? -30.124 -1.838 15.242 1.00 79.44 189 GLU A C 1
ATOM 1556 O O . GLU A 1 189 ? -31.136 -1.198 14.966 1.00 79.44 189 GLU A O 1
ATOM 1561 N N . ASN A 1 190 ? -28.906 -1.345 15.014 1.00 76.94 190 ASN A N 1
ATOM 1562 C CA . ASN A 1 190 ? -28.637 0.012 14.545 1.00 76.94 190 ASN A CA 1
ATOM 1563 C C . ASN A 1 190 ? -28.451 0.111 13.020 1.00 76.94 190 ASN A C 1
ATOM 1565 O O . ASN A 1 190 ? -27.922 1.107 12.514 1.00 76.94 190 ASN A O 1
ATOM 1569 N N . TYR A 1 191 ? -28.837 -0.915 12.261 1.00 78.44 191 TYR A N 1
ATOM 1570 C CA . TYR A 1 191 ? -28.754 -0.872 10.808 1.00 78.44 191 TYR A CA 1
ATOM 1571 C C . TYR A 1 191 ? -29.771 0.113 10.209 1.00 78.44 191 TYR A C 1
ATOM 1573 O O . TYR A 1 191 ? -30.953 0.092 10.535 1.00 78.44 191 TYR A O 1
ATOM 1581 N N . GLY A 1 192 ? -29.315 1.006 9.324 1.00 70.06 192 GLY A N 1
ATOM 1582 C CA . GLY A 1 192 ? -30.186 1.935 8.587 1.00 70.06 192 GLY A CA 1
ATOM 1583 C C . GLY A 1 192 ? -30.771 3.100 9.400 1.00 70.06 192 GLY A C 1
ATOM 1584 O O . GLY A 1 192 ? -31.400 3.989 8.827 1.00 70.06 192 GLY A O 1
ATOM 1585 N N . THR A 1 193 ? -30.537 3.173 10.712 1.00 65.25 193 THR A N 1
ATOM 1586 C CA . THR A 1 193 ? -31.051 4.256 11.559 1.00 65.25 193 THR A CA 1
ATOM 1587 C C . THR A 1 193 ? -30.188 5.516 11.447 1.00 65.25 193 THR A C 1
ATOM 1589 O O . THR A 1 193 ? -29.347 5.817 12.296 1.00 65.25 193 THR A O 1
ATOM 1592 N N . SER A 1 194 ? -30.428 6.323 10.409 1.00 56.72 194 SER A N 1
ATOM 1593 C CA . SER A 1 194 ? -29.769 7.626 10.264 1.00 56.72 194 SER A CA 1
ATOM 1594 C C . SER A 1 194 ? -30.142 8.584 11.406 1.00 56.72 194 SER A C 1
ATOM 1596 O O . SER A 1 194 ? -31.171 8.448 12.085 1.00 56.72 194 SER A O 1
ATOM 1598 N N . ARG A 1 195 ? -29.258 9.549 11.675 1.00 52.34 195 ARG A N 1
ATOM 1599 C CA . ARG A 1 195 ? -29.555 10.688 12.548 1.00 52.34 195 ARG A CA 1
ATOM 1600 C C . ARG A 1 195 ? -30.621 11.516 11.822 1.00 52.34 195 ARG A C 1
ATOM 1602 O O . ARG A 1 195 ? -30.319 12.056 10.763 1.00 52.34 195 ARG A O 1
ATOM 1609 N N . LYS A 1 196 ? -31.853 11.572 12.346 1.00 46.81 196 LYS A N 1
ATOM 1610 C CA . LYS A 1 196 ? -32.795 12.614 11.915 1.00 46.81 196 LYS A CA 1
ATOM 1611 C C . LYS A 1 196 ? -32.127 13.948 12.258 1.00 46.81 196 LYS A C 1
ATOM 1613 O O . LYS A 1 196 ? -31.666 14.102 13.391 1.00 46.81 196 LYS A O 1
ATOM 1618 N N . ILE A 1 197 ? -31.938 14.775 11.233 1.00 43.94 197 ILE A N 1
ATOM 1619 C CA . ILE A 1 197 ? -31.409 16.140 11.340 1.00 43.94 197 ILE A CA 1
ATOM 1620 C C . ILE A 1 197 ? -32.389 16.961 12.169 1.00 43.94 197 ILE A C 1
ATOM 1622 O O . ILE A 1 197 ? -33.608 16.771 11.953 1.00 43.94 197 ILE A O 1
#

Mean predicted aligned error: 12.85 Å